Protein AF-A0A928JCD6-F1 (afdb_monomer_lite)

Sequence (352 aa):
MDGPGEWTMLNPQEFEIKQWEAEVLIASFLKLTRSGTITWECLEYSPPMLIETDDLFISHELVAKTEYEGIPYLAEVSDTMDVKTGKGHIDLSVTIGDEPESREEALDRYITFFPEKQTVEFVNLLFLMLEDDITNSPAWSAARYSAQRFSPGVATAPLSTLGRNLFEQRQALAFHQICTDEVVRNSLLEEQASAACGPRPQCCCFSGHRPEKLSATESEVRTWLEEKIENAVRDGFTTFISGMSRGVDLWAGVVVLNLKTEGLPIRLVCASPFPGFESGWAKRWKTMYHDLLATADIVVYISPSYSRSCFQKRNRWMVDRSSRLIAVYNGISGGTRNTIDYARKQGCEVIL

pLDDT: mean 83.73, std 15.58, range [29.94, 98.62]

Secondary structure (DSSP, 8-state):
---PPP-----GGGS---HHHHHHHHHHHHHHHHHTSS--EEEEEEEEEEEESSSEEEEEEEEEEEEETTEEEEEEEEEEEETTT--EEEEEEEEESSPPSSHHHHHTTEEEE-S-HHHHHHHHHHHHHHHHHHHHSHHHHH----TTSS-HHHHTSHHHHHHHHHHHTT-HHHHHHHHH-HHHHHHHHHHHHHHHH--GGGEEEEEE--GGG-SS-HHHHHHHHHHHHHHHHHTT--EEEE---TTHHHHHHHHHHHHHHTT---EEEEEESSTTTTTTS-HHHHHHHHHHHHH-SEEEESSSS--TTHHHHHHHHHHHH-SEEEEE--S-SSHHHHHHHHHHHTT-EEE-

Radius of gyration: 25.87 Å; chains: 1; bounding box: 56×43×76 Å

Structure (mmCIF, N/CA/C/O backbone):
data_AF-A0A928JCD6-F1
#
_entry.id   AF-A0A928JCD6-F1
#
loop_
_atom_site.group_PDB
_atom_site.id
_atom_site.type_symbol
_atom_site.label_atom_id
_atom_site.label_alt_id
_atom_site.label_comp_id
_atom_site.label_asym_id
_atom_site.label_entity_id
_atom_site.label_seq_id
_atom_site.pdbx_PDB_ins_code
_atom_site.Cartn_x
_atom_site.Cartn_y
_atom_site.Cartn_z
_atom_site.occupancy
_atom_site.B_iso_or_equiv
_atom_site.auth_seq_id
_atom_site.auth_comp_id
_atom_site.auth_asym_id
_atom_site.auth_atom_id
_atom_site.pdbx_PDB_model_num
ATOM 1 N N . MET A 1 1 ? 11.679 27.025 47.493 1.00 38.09 1 MET A N 1
ATOM 2 C CA . MET A 1 1 ? 12.405 25.959 46.784 1.00 38.09 1 MET A CA 1
ATOM 3 C C . MET A 1 1 ? 12.164 24.717 47.598 1.00 38.09 1 MET A C 1
ATOM 5 O O . MET A 1 1 ? 12.758 24.626 48.654 1.00 38.09 1 MET A O 1
ATOM 9 N N . ASP A 1 2 ? 11.277 23.849 47.139 1.00 30.56 2 ASP A N 1
ATOM 10 C CA . ASP A 1 2 ? 11.217 22.449 47.554 1.00 30.56 2 ASP A CA 1
ATOM 11 C C . ASP A 1 2 ? 10.904 21.674 46.270 1.00 30.56 2 ASP A C 1
ATOM 13 O O . ASP A 1 2 ? 10.070 22.110 45.474 1.00 30.56 2 ASP A O 1
ATOM 17 N N . GLY A 1 3 ? 11.734 20.672 45.977 1.00 32.03 3 GLY A N 1
ATOM 18 C CA . GLY A 1 3 ? 11.860 20.038 44.662 1.00 32.03 3 GLY A CA 1
ATOM 19 C C . GLY A 1 3 ? 10.672 19.156 44.257 1.00 32.03 3 GLY A C 1
ATOM 20 O O . GLY A 1 3 ? 9.735 18.980 45.035 1.00 32.03 3 GLY A O 1
ATOM 21 N N . PRO A 1 4 ? 10.700 18.590 43.035 1.00 34.66 4 PRO A N 1
ATOM 22 C CA . PRO A 1 4 ? 9.683 17.645 42.588 1.00 34.66 4 PRO A CA 1
ATOM 23 C C . PRO A 1 4 ? 9.751 16.392 43.468 1.00 34.66 4 PRO A C 1
ATOM 25 O O . PRO A 1 4 ? 10.800 15.753 43.557 1.00 34.66 4 PRO A O 1
ATOM 28 N N . GLY A 1 5 ? 8.644 16.088 44.149 1.00 31.34 5 GLY A N 1
ATOM 29 C CA . GLY A 1 5 ? 8.517 14.918 45.012 1.00 31.34 5 GLY A CA 1
ATOM 30 C C . GLY A 1 5 ? 8.797 13.628 44.246 1.00 31.34 5 GLY A C 1
ATOM 31 O O . GLY A 1 5 ? 8.346 13.451 43.115 1.00 31.34 5 GLY A O 1
ATOM 32 N N . GLU A 1 6 ? 9.578 12.747 44.867 1.00 30.56 6 GLU A N 1
ATOM 33 C CA . GLU A 1 6 ? 9.865 11.403 44.377 1.00 30.56 6 GLU A CA 1
ATOM 34 C C . G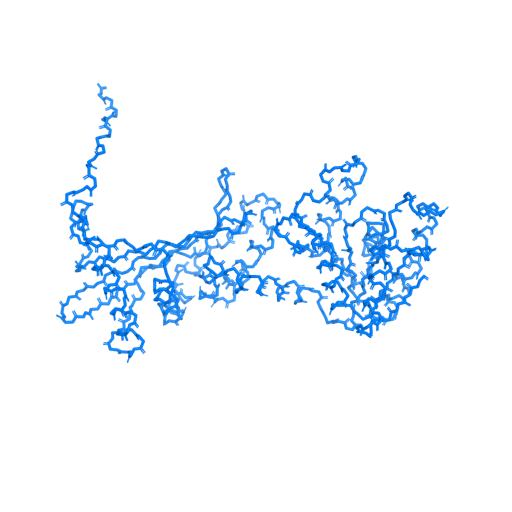LU A 1 6 ? 8.561 10.625 44.152 1.00 30.56 6 GLU A C 1
ATOM 36 O O . GLU A 1 6 ? 7.761 10.431 45.068 1.00 30.56 6 GLU A O 1
ATOM 41 N N . TRP A 1 7 ? 8.360 10.163 42.917 1.00 32.78 7 TRP A N 1
ATOM 42 C CA . TRP A 1 7 ? 7.262 9.284 42.535 1.00 32.78 7 TRP A CA 1
ATOM 43 C C . TRP A 1 7 ? 7.425 7.932 43.228 1.00 32.78 7 TRP A C 1
ATOM 45 O O . TRP A 1 7 ? 8.249 7.108 42.830 1.00 32.78 7 TRP A O 1
ATOM 55 N N . THR A 1 8 ? 6.640 7.692 44.273 1.00 30.34 8 THR A N 1
ATOM 56 C CA . THR A 1 8 ? 6.514 6.359 44.860 1.00 30.34 8 THR A CA 1
ATOM 57 C C . THR A 1 8 ? 5.547 5.564 43.984 1.00 30.34 8 THR A C 1
ATOM 59 O O . THR A 1 8 ? 4.349 5.834 43.967 1.00 30.34 8 THR A O 1
ATOM 62 N N . MET A 1 9 ? 6.071 4.617 43.202 1.00 29.94 9 MET A N 1
ATOM 63 C CA . MET A 1 9 ? 5.262 3.619 42.494 1.00 29.94 9 MET A CA 1
ATOM 64 C C . MET A 1 9 ? 4.531 2.779 43.547 1.00 29.94 9 MET A C 1
ATOM 66 O O . MET A 1 9 ? 5.147 1.933 44.197 1.00 29.94 9 MET A O 1
ATOM 70 N N . LEU A 1 10 ? 3.242 3.048 43.759 1.00 32.19 10 LEU A N 1
ATOM 71 C CA . LEU A 1 10 ? 2.382 2.176 44.554 1.00 32.19 10 LEU A CA 1
ATOM 72 C C . LEU A 1 10 ? 2.291 0.806 43.865 1.00 32.19 10 LEU A C 1
ATOM 74 O O . LEU A 1 10 ? 2.250 0.708 42.638 1.00 32.19 10 LEU A O 1
ATOM 78 N N . ASN A 1 11 ? 2.348 -0.248 44.676 1.00 32.91 11 ASN A N 1
ATOM 79 C CA . ASN A 1 11 ? 2.440 -1.636 44.237 1.00 32.91 11 ASN A CA 1
ATOM 80 C C . ASN A 1 11 ? 1.117 -2.067 43.558 1.00 32.91 11 ASN A C 1
ATOM 82 O O . ASN A 1 11 ? 0.093 -2.058 44.236 1.00 32.91 11 ASN A O 1
ATOM 86 N N . PRO A 1 12 ? 1.104 -2.491 42.277 1.00 40.16 12 PRO A N 1
ATOM 87 C CA . PRO A 1 12 ? -0.120 -2.861 41.541 1.00 40.16 12 PRO A CA 1
ATOM 88 C C . PRO A 1 12 ? -0.905 -4.061 42.103 1.00 40.16 12 PRO A C 1
ATOM 90 O O . PRO A 1 12 ? -1.948 -4.418 41.573 1.00 40.16 12 PRO A O 1
ATOM 93 N N . GLN A 1 13 ? -0.398 -4.722 43.147 1.00 36.00 13 GLN A N 1
ATOM 94 C CA . GLN A 1 13 ? -0.888 -6.020 43.620 1.00 36.00 13 GLN A CA 1
ATOM 95 C C . GLN A 1 13 ? -2.091 -5.967 44.578 1.00 36.00 13 GLN A C 1
ATOM 97 O O . GLN A 1 13 ? -2.604 -7.027 44.928 1.00 36.00 13 GLN A O 1
ATOM 102 N N . GLU A 1 14 ? -2.548 -4.796 45.033 1.00 38.25 14 GLU A N 1
ATOM 103 C CA . GLU A 1 14 ? -3.630 -4.729 46.037 1.00 38.25 14 GLU A CA 1
ATOM 104 C C . GLU A 1 14 ? -5.055 -4.700 45.450 1.00 38.25 14 GLU A C 1
ATOM 106 O O . GLU A 1 14 ? -6.002 -4.939 46.196 1.00 38.25 14 GLU A O 1
ATOM 111 N N . PHE A 1 15 ? -5.223 -4.523 44.131 1.00 45.12 15 PHE A N 1
ATOM 112 C CA . PHE A 1 15 ? -6.542 -4.383 43.483 1.00 45.12 15 PHE A CA 1
ATOM 113 C C . PHE A 1 15 ? -6.632 -5.054 42.096 1.00 45.12 15 PHE A C 1
ATOM 115 O O . PHE A 1 15 ? -7.260 -4.540 41.176 1.00 45.12 15 PHE A O 1
ATOM 122 N N . GLU A 1 16 ? -6.010 -6.223 41.910 1.00 45.75 16 GLU A N 1
ATOM 123 C CA . GLU A 1 16 ? -6.191 -6.995 40.671 1.00 45.75 16 GLU A CA 1
ATOM 124 C C . GLU A 1 16 ? -7.588 -7.638 40.638 1.00 45.75 16 GLU A C 1
ATOM 126 O O . GLU A 1 16 ? -7.826 -8.682 41.256 1.00 45.75 16 GLU A O 1
ATOM 131 N N . ILE A 1 17 ? -8.506 -7.062 39.854 1.00 55.88 17 ILE A N 1
ATOM 132 C CA . ILE A 1 17 ? -9.575 -7.856 39.235 1.00 55.88 17 ILE A CA 1
ATOM 133 C C . ILE A 1 17 ? -8.884 -9.010 38.521 1.00 55.88 17 ILE A C 1
ATOM 135 O O . ILE A 1 17 ? -7.942 -8.813 37.748 1.00 55.88 17 ILE A O 1
ATOM 139 N N . LYS A 1 18 ? -9.296 -10.241 38.822 1.00 64.38 18 LYS A N 1
ATOM 140 C CA . LYS A 1 18 ? -8.599 -11.403 38.275 1.00 64.38 18 LYS A CA 1
ATOM 141 C C . LYS A 1 18 ? -8.801 -11.402 36.764 1.00 64.38 18 LYS A C 1
ATOM 143 O O . LYS A 1 18 ? -9.914 -11.193 36.298 1.00 64.38 18 LYS A O 1
ATOM 148 N N . GLN A 1 19 ? -7.759 -11.714 35.997 1.00 66.31 19 GLN A N 1
ATOM 149 C CA . GLN A 1 19 ? -7.798 -11.719 34.526 1.00 66.31 19 GLN A CA 1
ATOM 150 C C . GLN A 1 19 ? -9.035 -12.440 33.939 1.00 66.31 19 GLN A C 1
ATOM 152 O O . GLN A 1 19 ? -9.635 -11.962 32.981 1.00 66.31 19 GLN A O 1
ATOM 157 N N . TRP A 1 20 ? -9.491 -13.531 34.568 1.00 68.81 20 TRP A N 1
ATOM 158 C CA . TRP A 1 20 ? -10.696 -14.256 34.142 1.00 68.81 20 TRP A CA 1
ATOM 159 C C . TRP A 1 20 ? -12.010 -13.465 34.326 1.00 68.81 20 TRP A C 1
ATOM 161 O O . TRP A 1 20 ? -12.957 -13.678 33.575 1.00 68.81 20 TRP A O 1
ATOM 171 N N . GLU A 1 21 ? -12.103 -12.567 35.312 1.00 71.94 21 GLU A N 1
ATOM 172 C CA . GLU A 1 21 ? -13.276 -11.707 35.544 1.00 71.94 21 GLU A CA 1
ATOM 173 C C . GLU A 1 21 ? -13.385 -10.656 34.438 1.00 71.94 21 GLU A C 1
ATOM 175 O O . GLU A 1 21 ? -14.476 -10.432 33.911 1.00 71.94 21 GLU A O 1
ATOM 180 N N . ALA A 1 22 ? -12.247 -10.095 34.015 1.00 74.38 22 ALA A N 1
ATOM 181 C CA . ALA A 1 22 ? -12.173 -9.241 32.835 1.00 74.38 22 ALA A CA 1
ATOM 182 C C . ALA A 1 22 ? -12.606 -10.020 31.575 1.00 74.38 22 ALA A C 1
ATOM 184 O O . ALA A 1 22 ? -13.523 -9.600 30.873 1.00 74.38 22 ALA A O 1
ATOM 185 N N . GLU A 1 23 ? -12.058 -11.212 31.325 1.00 76.81 23 GLU A N 1
ATOM 186 C CA . GLU A 1 23 ? -12.459 -12.049 30.178 1.00 76.81 23 GLU A CA 1
ATOM 187 C C . GLU A 1 23 ? -13.974 -12.343 30.143 1.00 76.81 23 GLU A C 1
ATOM 189 O O . GLU A 1 23 ? -14.619 -12.263 29.094 1.00 76.81 23 GLU A O 1
ATOM 194 N N . VAL A 1 24 ? -14.585 -12.644 31.293 1.00 83.06 24 VAL A N 1
ATOM 195 C CA . VAL A 1 24 ? -16.036 -12.875 31.382 1.00 83.06 24 VAL A CA 1
ATOM 196 C C . VAL A 1 24 ? -16.825 -11.596 31.105 1.00 83.06 24 VAL A C 1
ATOM 198 O O . VAL A 1 24 ? -17.863 -11.649 30.432 1.00 83.06 24 VAL A O 1
ATOM 201 N N . LEU A 1 25 ? -16.352 -10.451 31.597 1.00 85.62 25 LEU A N 1
ATOM 202 C CA . LEU A 1 25 ? -17.006 -9.166 31.390 1.00 85.62 25 LEU A CA 1
ATOM 203 C C . LEU A 1 25 ? -16.990 -8.760 29.911 1.00 85.62 25 LEU A C 1
ATOM 205 O O . LEU A 1 25 ? -18.049 -8.466 29.353 1.00 85.62 25 LEU A O 1
ATOM 209 N N . ILE A 1 26 ? -15.833 -8.827 29.243 1.00 88.75 26 ILE A N 1
ATOM 210 C CA . ILE A 1 26 ? -15.725 -8.474 27.819 1.00 88.75 26 ILE A CA 1
ATOM 211 C C . ILE A 1 26 ? -16.543 -9.424 26.937 1.00 88.75 26 ILE A C 1
ATOM 213 O O . ILE A 1 26 ? -17.241 -8.976 26.026 1.00 88.75 26 ILE A O 1
ATOM 217 N N . ALA A 1 27 ? -16.555 -10.726 27.248 1.00 88.38 27 ALA A N 1
ATOM 218 C CA . ALA A 1 27 ? -17.403 -11.698 26.560 1.00 88.38 27 ALA A CA 1
ATOM 219 C C . ALA A 1 27 ? -18.898 -11.378 26.726 1.00 88.38 27 ALA A C 1
ATOM 221 O O . ALA A 1 27 ? -19.689 -11.550 25.791 1.00 88.38 27 ALA A O 1
ATOM 222 N N . SER A 1 28 ? -19.287 -10.908 27.914 1.00 90.88 28 SER A N 1
ATOM 223 C CA . SER A 1 28 ? -20.664 -10.527 28.227 1.00 90.88 28 SER A CA 1
ATOM 224 C C . SER A 1 28 ? -21.072 -9.268 27.474 1.00 90.88 28 SER A C 1
ATOM 226 O O . SER A 1 28 ? -22.101 -9.297 26.798 1.00 90.88 28 SER A O 1
ATOM 228 N N . PHE A 1 29 ? -20.250 -8.214 27.490 1.00 93.25 29 PHE A N 1
ATOM 229 C CA . PHE A 1 29 ? -20.499 -7.018 26.685 1.00 93.25 29 PHE A CA 1
ATOM 230 C C . PHE A 1 29 ? -20.583 -7.350 25.203 1.00 93.25 29 PHE A C 1
ATOM 232 O O . PHE A 1 29 ? -21.563 -6.995 24.557 1.00 93.25 29 PHE A O 1
ATOM 239 N N . LEU A 1 30 ? -19.635 -8.123 24.672 1.00 92.88 30 LEU A N 1
ATOM 240 C CA . LEU A 1 30 ? -19.666 -8.560 23.281 1.00 92.88 30 LEU A CA 1
ATOM 241 C C . LEU A 1 30 ? -20.988 -9.251 22.927 1.00 92.88 30 LEU A C 1
ATOM 243 O O . LEU A 1 30 ? -21.599 -8.945 21.904 1.00 92.88 30 LEU A O 1
ATOM 247 N N . LYS A 1 31 ? -21.459 -10.172 23.773 1.00 94.12 31 LYS A N 1
ATOM 248 C CA . LYS A 1 31 ? -22.725 -10.884 23.561 1.00 94.12 31 LYS A CA 1
ATOM 249 C C . LYS A 1 31 ? -23.934 -9.948 23.644 1.00 94.12 31 LYS A C 1
ATOM 251 O O . LYS A 1 31 ? -24.805 -10.015 22.774 1.00 94.12 31 LYS A O 1
ATOM 256 N N . LEU A 1 32 ? -24.001 -9.110 24.676 1.00 94.31 32 LEU A N 1
ATOM 257 C CA . LEU A 1 32 ? -25.119 -8.197 24.912 1.00 94.31 32 LEU A CA 1
ATOM 258 C C . LEU A 1 32 ? -25.224 -7.167 23.784 1.00 94.31 32 LEU A C 1
ATOM 260 O O . LEU A 1 32 ? -26.300 -7.029 23.201 1.00 94.31 32 LEU A O 1
ATOM 264 N N . THR A 1 33 ? -24.104 -6.555 23.398 1.00 94.62 33 THR A N 1
ATOM 265 C CA . THR A 1 33 ? -24.016 -5.610 22.280 1.00 94.62 33 THR A CA 1
ATOM 266 C C . THR A 1 33 ? -24.418 -6.278 20.964 1.00 94.62 33 THR A C 1
ATOM 268 O O . THR A 1 33 ? -25.279 -5.766 20.257 1.00 94.62 33 THR A O 1
ATOM 271 N N . ARG A 1 34 ? -23.902 -7.482 20.656 1.00 93.44 34 ARG A N 1
ATOM 272 C CA . ARG A 1 34 ? -24.288 -8.226 19.433 1.00 93.44 34 ARG A CA 1
ATOM 273 C C . ARG A 1 34 ? -25.776 -8.541 19.364 1.00 93.44 34 ARG A C 1
ATOM 275 O O . ARG A 1 34 ? -26.341 -8.588 18.277 1.00 93.44 34 ARG A O 1
ATOM 282 N N . SER A 1 35 ? -26.394 -8.816 20.509 1.00 94.12 35 SER A N 1
ATOM 283 C CA . SER A 1 35 ? -27.827 -9.104 20.578 1.00 94.12 35 SER A CA 1
ATOM 284 C C . SER A 1 35 ? -28.712 -7.856 20.513 1.00 94.12 35 SER A C 1
ATOM 286 O O . SER A 1 35 ? -29.925 -8.001 20.394 1.00 94.12 35 SER A O 1
ATOM 288 N N . GLY A 1 36 ? -28.132 -6.653 20.618 1.00 91.19 36 GLY A N 1
ATOM 289 C CA . GLY A 1 36 ? -28.875 -5.399 20.756 1.00 91.19 36 GLY A CA 1
ATOM 290 C C . GLY A 1 36 ? -29.539 -5.222 22.125 1.00 91.19 36 GLY A C 1
ATOM 291 O O . GLY A 1 36 ? -30.405 -4.367 22.269 1.00 91.19 36 GLY A O 1
ATOM 292 N N . THR A 1 37 ? -29.165 -6.032 23.125 1.00 93.50 37 THR A N 1
ATOM 293 C CA . THR A 1 37 ? -29.685 -5.901 24.500 1.00 93.50 37 THR A CA 1
ATOM 294 C C . THR A 1 37 ? -29.174 -4.623 25.162 1.00 93.50 37 THR A C 1
ATOM 296 O O . THR A 1 37 ? -29.892 -4.012 25.947 1.00 93.50 37 THR A O 1
ATOM 299 N N . ILE A 1 38 ? -27.944 -4.223 24.831 1.00 92.69 38 ILE A N 1
ATOM 300 C CA . ILE A 1 38 ? -27.360 -2.941 25.224 1.00 92.69 38 ILE A CA 1
ATOM 301 C C . ILE A 1 38 ? -26.976 -2.158 23.974 1.00 92.69 38 ILE A C 1
ATOM 303 O O . ILE A 1 38 ? -26.571 -2.742 22.964 1.00 92.69 38 ILE A O 1
ATOM 307 N N . THR A 1 39 ? -27.097 -0.840 24.058 1.00 91.69 39 THR A N 1
ATOM 308 C CA . THR A 1 39 ? -26.694 0.105 23.016 1.00 91.69 39 THR A CA 1
ATOM 309 C C . THR A 1 39 ? -25.672 1.061 23.589 1.00 91.69 39 THR A C 1
ATOM 311 O O . THR A 1 39 ? -25.814 1.504 24.726 1.00 91.69 39 THR A O 1
ATOM 314 N N . TRP A 1 40 ? -24.681 1.404 22.781 1.00 95.19 40 TRP A N 1
ATOM 315 C CA . TRP A 1 40 ? -23.633 2.331 23.170 1.00 95.19 40 TRP A CA 1
ATOM 316 C C . TRP A 1 40 ? -23.930 3.718 22.612 1.00 95.19 40 TRP A C 1
ATOM 318 O O . TRP A 1 40 ? -24.514 3.838 21.537 1.00 95.19 40 TRP A O 1
ATOM 328 N N . GLU A 1 41 ? -23.521 4.746 23.343 1.00 93.62 41 GLU A N 1
ATOM 329 C CA . GLU A 1 41 ? -23.546 6.145 22.918 1.00 93.62 41 GLU A CA 1
ATOM 330 C C . GLU A 1 41 ? -22.105 6.656 22.863 1.00 93.62 41 GLU A C 1
ATOM 332 O O . GLU A 1 41 ? -21.351 6.482 23.824 1.00 93.62 41 GLU A O 1
ATOM 337 N N . CYS A 1 42 ? -21.720 7.287 21.753 1.00 92.94 42 CYS A N 1
ATOM 338 C CA . CYS A 1 42 ? -20.426 7.952 21.628 1.00 92.94 42 CYS A CA 1
ATOM 339 C C . CYS A 1 42 ? -20.427 9.234 22.473 1.00 92.94 42 CYS A C 1
ATOM 341 O O . CYS A 1 42 ? -21.175 10.165 22.180 1.00 92.94 42 CYS A O 1
ATOM 343 N N . LEU A 1 43 ? -19.577 9.295 23.497 1.00 89.12 43 LEU A N 1
ATOM 344 C CA . LEU A 1 43 ? -19.395 10.490 24.323 1.00 89.12 43 LEU A CA 1
ATOM 345 C C . LEU A 1 43 ? -18.323 11.408 23.754 1.00 89.12 43 LEU A C 1
ATOM 347 O O . LEU A 1 43 ? -18.550 12.603 23.568 1.00 89.12 43 LEU A O 1
ATOM 351 N N . GLU A 1 44 ? -17.161 10.833 23.468 1.00 86.69 44 GLU A N 1
ATOM 352 C CA . GLU A 1 44 ? -16.007 11.556 22.963 1.00 86.69 44 GLU A CA 1
ATOM 353 C C . GLU A 1 44 ? -15.308 10.728 21.893 1.00 86.69 44 GLU A C 1
ATOM 355 O O . GLU A 1 44 ? -15.251 9.500 21.952 1.00 86.69 44 GLU A O 1
ATOM 360 N N . TYR A 1 45 ? -14.785 11.424 20.891 1.00 85.69 45 TYR A N 1
ATOM 361 C CA . TYR A 1 45 ? -13.954 10.818 19.873 1.00 85.69 45 TYR A CA 1
ATOM 362 C C . TYR A 1 45 ? -12.771 11.726 19.566 1.00 85.69 45 TYR A C 1
ATOM 364 O O . TYR A 1 45 ? -12.952 12.837 19.057 1.00 85.69 45 TYR A O 1
ATOM 372 N N . SER A 1 46 ? -11.568 11.224 19.833 1.00 84.69 46 SER A N 1
ATOM 373 C CA . SER A 1 46 ? -10.315 11.829 19.398 1.00 84.69 46 SER A CA 1
ATOM 374 C C . SER A 1 46 ? -9.978 11.273 18.017 1.00 84.69 46 SER A C 1
ATOM 376 O O . SER A 1 46 ? -9.603 10.107 17.894 1.00 84.69 46 SER A O 1
ATOM 378 N N . PRO A 1 47 ? -10.113 12.071 16.951 1.00 73.81 47 PRO A N 1
ATOM 379 C CA . PRO A 1 47 ? -9.965 11.597 15.586 1.00 73.81 47 PRO A CA 1
ATOM 380 C C . PRO A 1 47 ? -8.542 11.153 15.241 1.00 73.81 47 PRO A C 1
ATOM 382 O O . PRO A 1 47 ? -7.591 11.591 15.884 1.00 73.81 47 PRO A O 1
ATOM 385 N N . PRO A 1 48 ? -8.389 10.351 14.170 1.00 72.38 48 PRO A N 1
ATOM 386 C CA . PRO A 1 48 ? -7.113 9.986 13.574 1.00 72.38 48 PRO A CA 1
ATOM 387 C C . PRO A 1 48 ? -6.070 11.102 13.545 1.00 72.38 48 PRO A C 1
ATOM 389 O O . PRO A 1 48 ? -6.152 12.034 12.738 1.00 72.38 48 PRO A O 1
ATOM 392 N N . MET A 1 49 ? -5.033 10.968 14.366 1.00 73.44 49 MET A N 1
ATOM 393 C CA . MET A 1 49 ? -3.883 11.862 14.373 1.00 73.44 49 MET A CA 1
ATOM 394 C C . MET A 1 49 ? -2.611 11.114 14.002 1.00 73.44 49 MET A C 1
ATOM 396 O O . MET A 1 49 ? -2.353 10.004 14.460 1.00 73.44 49 MET A O 1
ATOM 400 N N . LEU A 1 50 ? -1.789 11.762 13.179 1.00 73.81 50 LEU A N 1
ATOM 401 C CA . LEU A 1 50 ? -0.408 11.359 12.960 1.00 73.81 50 LEU A CA 1
ATOM 402 C C . LEU A 1 50 ? 0.470 12.140 13.949 1.00 73.81 50 LEU A C 1
ATOM 404 O O . LEU A 1 50 ? 0.393 13.367 14.021 1.00 73.81 50 LEU A O 1
ATOM 408 N N . ILE A 1 51 ? 1.276 11.430 14.727 1.00 74.12 51 ILE A N 1
ATOM 409 C CA . ILE A 1 51 ? 2.108 11.970 15.801 1.00 74.12 51 ILE A CA 1
ATOM 410 C C . ILE A 1 51 ? 3.569 11.703 15.425 1.00 74.12 51 ILE A C 1
ATOM 412 O O . ILE A 1 51 ? 3.989 10.550 15.346 1.00 74.12 51 ILE A O 1
ATOM 416 N N . GLU A 1 52 ? 4.328 12.770 15.158 1.00 69.50 52 GLU A N 1
ATOM 417 C CA . GLU A 1 52 ? 5.766 12.714 14.852 1.00 69.50 52 GLU A CA 1
ATOM 418 C C . GLU A 1 52 ? 6.555 13.146 16.100 1.00 69.50 52 GLU A C 1
ATOM 420 O O . GLU A 1 52 ? 6.589 14.327 16.449 1.00 69.50 52 GLU A O 1
ATOM 425 N N . THR A 1 53 ? 7.146 12.170 16.792 1.00 71.44 53 THR A N 1
ATOM 426 C CA . THR A 1 53 ? 8.159 12.356 17.845 1.00 71.44 53 THR A CA 1
ATOM 427 C C . THR A 1 53 ? 9.499 11.785 17.344 1.00 71.44 53 THR A C 1
ATOM 429 O O . THR A 1 53 ? 9.828 11.966 16.172 1.00 71.44 53 THR A O 1
ATOM 432 N N . ASP A 1 54 ? 10.281 11.083 18.176 1.00 68.38 54 ASP A N 1
ATOM 433 C CA . ASP A 1 54 ? 11.394 10.240 17.694 1.00 68.38 54 ASP A CA 1
ATOM 434 C C . ASP A 1 54 ? 10.875 9.077 16.813 1.00 68.38 54 ASP A C 1
ATOM 436 O O . ASP A 1 54 ? 11.534 8.613 15.869 1.00 68.38 54 ASP A O 1
ATOM 440 N N . ASP A 1 55 ? 9.638 8.658 17.078 1.00 68.12 55 ASP A N 1
ATOM 441 C CA . ASP A 1 55 ? 8.891 7.671 16.313 1.00 68.12 55 ASP A CA 1
ATOM 442 C C . ASP A 1 55 ? 7.646 8.273 15.664 1.00 68.12 55 ASP A C 1
ATOM 444 O O . ASP A 1 55 ? 7.281 9.426 15.893 1.00 68.12 55 ASP A O 1
ATOM 448 N N . LEU A 1 56 ? 7.039 7.504 14.762 1.00 73.94 56 LEU A N 1
ATOM 449 C CA . LEU A 1 56 ? 5.905 7.957 13.973 1.00 73.94 56 LEU A CA 1
ATOM 450 C C . LEU A 1 56 ? 4.708 7.061 14.246 1.00 73.94 56 LEU A C 1
ATOM 452 O O . LEU A 1 56 ? 4.725 5.893 13.857 1.00 73.94 56 LEU A O 1
ATOM 456 N N . PHE A 1 57 ? 3.669 7.630 14.850 1.00 77.81 57 PHE A N 1
ATOM 457 C CA . PHE A 1 57 ? 2.473 6.892 15.239 1.00 77.81 57 PHE A CA 1
ATOM 458 C C . PHE A 1 57 ? 1.220 7.457 14.590 1.00 77.81 57 PHE A C 1
ATOM 460 O O . PHE A 1 57 ? 1.087 8.664 14.409 1.00 77.81 57 PHE A O 1
ATOM 467 N N . ILE A 1 58 ? 0.286 6.573 14.279 1.00 78.06 58 ILE A N 1
ATOM 468 C CA . ILE A 1 58 ? -1.112 6.900 14.048 1.00 78.06 58 ILE A CA 1
ATOM 469 C C . ILE A 1 58 ? -1.865 6.567 15.336 1.00 78.06 58 ILE A C 1
ATOM 471 O O . ILE A 1 58 ? -1.661 5.480 15.866 1.00 78.06 58 ILE A O 1
ATOM 475 N N . SER A 1 59 ? -2.691 7.481 15.841 1.00 82.19 59 SER A N 1
ATOM 476 C CA . SER A 1 59 ? -3.505 7.255 17.039 1.00 82.19 59 SER A CA 1
ATOM 477 C C . SER A 1 59 ? -4.926 7.792 16.879 1.00 82.19 59 SER A C 1
ATOM 479 O O . SER A 1 59 ? -5.124 8.789 16.179 1.00 82.19 59 SER A O 1
ATOM 481 N N . HIS A 1 60 ? -5.897 7.136 17.510 1.00 85.25 60 HIS A N 1
ATOM 482 C CA . HIS A 1 60 ? -7.228 7.689 17.757 1.00 85.25 60 HIS A CA 1
ATOM 483 C C . HIS A 1 60 ? -7.810 7.134 19.061 1.00 85.25 60 HIS A C 1
ATOM 485 O O . HIS A 1 60 ? -7.349 6.106 19.559 1.00 85.25 60 HIS A O 1
ATOM 491 N N . GLU A 1 61 ? -8.811 7.815 19.610 1.00 90.06 61 GLU A N 1
ATOM 492 C CA . GLU A 1 61 ? -9.453 7.397 20.858 1.00 90.06 61 GLU A CA 1
ATOM 493 C C . GLU A 1 61 ? -10.971 7.508 20.743 1.00 90.06 61 GLU A C 1
ATOM 495 O O . GLU A 1 61 ? -11.493 8.409 20.083 1.00 90.06 61 GLU A O 1
ATOM 500 N N . LEU A 1 62 ? -11.679 6.587 21.387 1.00 92.06 62 LEU A N 1
ATOM 501 C CA . LEU A 1 62 ? -13.134 6.550 21.463 1.00 92.06 62 LEU A CA 1
ATOM 502 C C . LEU A 1 62 ? -13.543 6.357 22.918 1.00 92.06 62 LEU A C 1
ATOM 504 O O . LEU A 1 62 ? -13.112 5.405 23.557 1.00 92.06 62 LEU A O 1
ATOM 508 N N . VAL A 1 63 ? -14.440 7.209 23.398 1.00 92.31 63 VAL A N 1
ATOM 509 C CA . VAL A 1 63 ? -15.115 7.039 24.680 1.00 92.31 63 VAL A CA 1
ATOM 510 C C . VAL A 1 63 ? -16.590 6.795 24.408 1.00 92.31 63 VAL A C 1
ATOM 512 O O . VAL A 1 63 ? -17.283 7.637 23.829 1.00 92.31 63 VAL A O 1
ATOM 515 N N . ALA A 1 64 ? -17.080 5.633 24.819 1.00 94.12 64 ALA A N 1
ATOM 516 C CA . ALA A 1 64 ? -18.466 5.230 24.655 1.00 94.12 64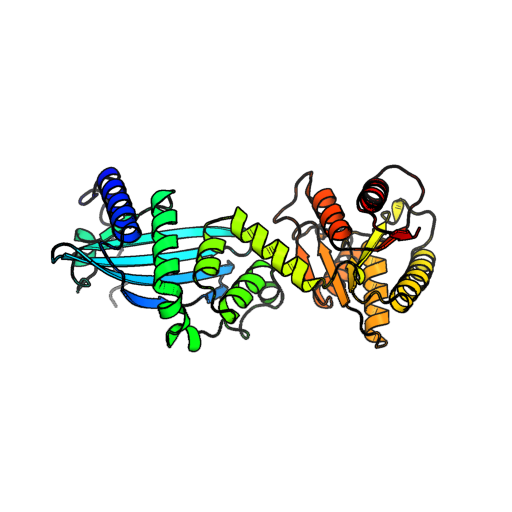 ALA A CA 1
ATOM 517 C C . ALA A 1 64 ? -19.077 4.872 26.006 1.00 94.12 64 ALA A C 1
ATOM 519 O O . ALA A 1 64 ? -18.412 4.286 26.852 1.00 94.12 64 ALA A O 1
ATOM 520 N N . LYS A 1 65 ? -20.359 5.169 26.208 1.00 94.31 65 LYS A N 1
ATOM 521 C CA . LYS A 1 65 ? -21.085 4.745 27.412 1.00 94.31 65 LYS A CA 1
ATOM 522 C C . LYS A 1 65 ? -22.240 3.815 27.084 1.00 94.31 65 LYS A C 1
ATOM 524 O O . LYS A 1 65 ? -22.823 3.889 26.003 1.00 94.31 65 LYS A O 1
ATOM 529 N N . THR A 1 66 ? -22.607 2.990 28.050 1.00 94.38 66 THR A N 1
ATOM 530 C CA . THR A 1 66 ? -23.850 2.216 28.067 1.00 94.38 66 THR A CA 1
ATOM 531 C C . THR A 1 66 ? -24.388 2.155 29.494 1.00 94.38 66 THR A C 1
ATOM 533 O O . THR A 1 66 ? -23.676 2.449 30.449 1.00 94.38 66 THR A O 1
ATOM 536 N N . GLU A 1 67 ? -25.633 1.724 29.657 1.00 91.69 67 GLU A N 1
ATOM 537 C CA . GLU A 1 67 ? -26.192 1.336 30.951 1.00 91.69 67 GLU A CA 1
ATOM 538 C C . GLU A 1 67 ? -26.700 -0.108 30.861 1.00 91.69 67 GLU A C 1
ATOM 540 O O . GLU A 1 67 ? -27.306 -0.496 29.859 1.00 91.69 67 GLU A O 1
ATOM 545 N N . TYR A 1 68 ? -26.439 -0.922 31.883 1.00 88.69 68 TYR A N 1
ATOM 546 C CA . TYR A 1 68 ? -26.986 -2.274 31.992 1.00 88.69 68 TYR A CA 1
ATOM 547 C C . TYR A 1 68 ? -27.444 -2.534 33.427 1.00 88.69 68 TYR A C 1
ATOM 549 O O . TYR A 1 68 ? -26.691 -2.322 34.371 1.00 88.69 68 TYR A O 1
ATOM 557 N N . GLU A 1 69 ? -28.701 -2.954 33.589 1.00 88.56 69 GLU A N 1
ATOM 558 C CA . GLU A 1 69 ? -29.344 -3.167 34.898 1.00 88.56 69 GLU A CA 1
ATOM 559 C C . GLU A 1 69 ? -29.228 -1.968 35.867 1.00 88.56 69 GLU A C 1
ATOM 561 O O . GLU A 1 69 ? -29.123 -2.138 37.079 1.00 88.56 69 GLU A O 1
ATOM 566 N N . GLY A 1 70 ? -29.279 -0.739 35.335 1.00 85.75 70 GLY A N 1
ATOM 567 C CA . GLY A 1 70 ? -29.175 0.496 36.122 1.00 85.75 70 GLY A CA 1
ATOM 568 C C . GLY A 1 70 ? -27.747 0.873 36.526 1.00 85.75 70 GLY A C 1
ATOM 569 O O . GLY A 1 70 ? -27.567 1.790 37.324 1.00 85.75 70 GLY A O 1
ATOM 570 N N . ILE A 1 71 ? -26.740 0.166 36.006 1.00 85.62 71 ILE A N 1
ATOM 571 C CA . ILE A 1 71 ? -25.324 0.452 36.237 1.00 85.62 71 ILE A CA 1
ATOM 572 C C . ILE A 1 71 ? -24.753 1.090 34.962 1.00 85.62 71 ILE A C 1
ATOM 574 O O . ILE A 1 71 ? -24.800 0.451 33.903 1.00 85.62 71 ILE A O 1
ATOM 578 N N . PRO A 1 72 ? -24.228 2.328 35.029 1.00 89.06 72 PRO A N 1
ATOM 579 C CA . PRO A 1 72 ? -23.524 2.923 33.903 1.00 89.06 72 PRO A CA 1
ATOM 580 C C . PRO A 1 72 ? -22.177 2.233 33.675 1.00 89.06 72 PRO A C 1
ATOM 582 O O . PRO A 1 72 ? -21.545 1.748 34.610 1.00 89.06 72 PRO A O 1
ATOM 585 N N . TYR A 1 73 ? -21.729 2.197 32.428 1.00 90.19 73 TYR A N 1
ATOM 586 C CA . TYR A 1 73 ? -20.409 1.718 32.039 1.00 90.19 73 TYR A CA 1
ATOM 587 C C . TYR A 1 73 ? -19.816 2.664 31.009 1.00 90.19 73 TYR A C 1
ATOM 589 O O . TYR A 1 73 ? -20.489 3.025 30.042 1.00 90.19 73 TYR A O 1
ATOM 597 N N . LEU A 1 74 ? -18.549 3.010 31.197 1.00 91.06 74 LEU A N 1
ATOM 598 C CA . LEU A 1 74 ? -17.749 3.772 30.250 1.00 91.06 74 LEU A CA 1
ATOM 599 C C . LEU A 1 74 ? -16.726 2.833 29.621 1.00 91.06 74 LEU A C 1
ATOM 601 O O . LEU A 1 74 ? -16.034 2.140 30.352 1.00 91.06 74 LEU A O 1
ATOM 605 N N . ALA A 1 75 ? -16.631 2.798 28.300 1.00 91.62 75 ALA A N 1
ATOM 606 C CA . ALA A 1 75 ? -15.581 2.113 27.565 1.00 91.62 75 ALA A CA 1
ATOM 607 C C . ALA A 1 75 ? -14.681 3.159 26.907 1.00 91.62 75 ALA A C 1
ATOM 609 O O . ALA A 1 75 ? -15.158 3.943 26.085 1.00 91.62 75 ALA A O 1
ATOM 610 N N . GLU A 1 76 ? -13.397 3.153 27.244 1.00 91.94 76 GLU A N 1
ATOM 611 C CA . GLU A 1 76 ? -12.385 3.991 26.604 1.00 91.94 76 GLU A CA 1
ATOM 612 C C . GLU A 1 76 ? -11.492 3.093 25.750 1.00 91.94 76 GLU A C 1
ATOM 614 O O . GLU A 1 76 ? -10.936 2.099 26.217 1.00 91.94 76 GLU A O 1
ATOM 619 N N . VAL A 1 77 ? -11.382 3.427 24.473 1.00 91.38 77 VAL A N 1
ATOM 620 C CA . VAL A 1 77 ? -10.546 2.730 23.503 1.00 91.38 77 VAL A CA 1
ATOM 621 C C . VAL A 1 77 ? -9.462 3.688 23.049 1.00 91.38 77 VAL A C 1
ATOM 623 O O . VAL A 1 77 ? -9.771 4.795 22.613 1.00 91.38 77 VAL A O 1
ATOM 626 N N . SER A 1 78 ? -8.211 3.244 23.087 1.00 88.94 78 SER A N 1
ATOM 627 C CA . SER A 1 78 ? -7.076 3.938 22.485 1.00 88.94 78 SER A CA 1
ATOM 628 C C . SER A 1 78 ? -6.375 2.994 21.517 1.00 88.94 78 SER A C 1
ATOM 630 O O . SER A 1 78 ? -5.848 1.955 21.921 1.00 88.94 78 SER A O 1
ATOM 632 N N . ASP A 1 79 ? -6.358 3.344 20.231 1.00 87.19 79 ASP A N 1
ATOM 633 C CA . ASP A 1 79 ? -5.583 2.604 19.237 1.00 87.19 79 ASP A CA 1
ATOM 634 C C . ASP A 1 79 ? -4.354 3.402 18.848 1.00 87.19 79 ASP A C 1
ATOM 636 O O . ASP A 1 79 ? -4.437 4.578 18.503 1.00 87.19 79 ASP A O 1
ATOM 640 N N . THR A 1 80 ? -3.207 2.733 18.821 1.00 84.50 80 THR A N 1
ATOM 641 C CA . THR A 1 80 ? -1.954 3.300 18.328 1.00 84.50 80 THR A CA 1
ATOM 642 C C . THR A 1 80 ? -1.320 2.369 17.308 1.00 84.50 80 THR A C 1
ATOM 644 O O . THR A 1 80 ? -1.386 1.151 17.431 1.00 84.50 80 THR A O 1
ATOM 647 N N . MET A 1 81 ? -0.678 2.922 16.283 1.00 84.56 81 MET A N 1
ATOM 648 C CA . MET A 1 81 ? 0.074 2.154 15.295 1.00 84.56 81 MET A CA 1
ATOM 649 C C . MET A 1 81 ? 1.355 2.872 14.909 1.00 84.56 81 MET A C 1
ATOM 651 O O . MET A 1 81 ? 1.325 3.985 14.394 1.00 84.56 81 MET A O 1
ATOM 655 N N . ASP A 1 82 ? 2.485 2.194 15.070 1.00 81.56 82 ASP A N 1
ATOM 656 C CA . ASP A 1 82 ? 3.757 2.634 14.511 1.00 81.56 82 ASP A CA 1
ATOM 657 C C . ASP A 1 82 ? 3.700 2.536 12.980 1.00 81.56 82 ASP A C 1
ATOM 659 O O . ASP A 1 82 ? 3.505 1.466 12.403 1.00 81.56 82 ASP A O 1
ATOM 663 N N . VAL A 1 83 ? 3.887 3.662 12.301 1.00 76.44 83 VAL A N 1
ATOM 664 C CA . VAL A 1 83 ? 3.808 3.768 10.840 1.00 76.44 83 VAL A CA 1
ATOM 665 C C . VAL A 1 83 ? 5.003 3.119 10.142 1.00 76.44 83 VAL A C 1
ATOM 667 O O . VAL A 1 83 ? 4.874 2.647 9.011 1.00 76.44 83 VAL A O 1
ATOM 670 N N . LYS A 1 84 ? 6.175 3.092 10.784 1.00 72.50 84 LYS A N 1
ATOM 671 C CA . LYS A 1 84 ? 7.397 2.498 10.225 1.00 72.50 84 LYS A CA 1
ATOM 672 C C . LYS A 1 84 ? 7.319 0.976 10.281 1.00 72.50 84 LYS A C 1
ATOM 674 O O . LYS A 1 84 ? 7.661 0.308 9.305 1.00 72.50 84 LYS A O 1
ATOM 679 N N . THR A 1 85 ? 6.906 0.426 11.424 1.00 75.19 85 THR A N 1
ATOM 680 C CA . THR A 1 85 ? 6.863 -1.030 11.636 1.00 75.19 85 THR A CA 1
ATOM 681 C C . THR A 1 85 ? 5.519 -1.644 11.268 1.00 75.19 85 THR A C 1
ATOM 683 O O . THR A 1 85 ? 5.452 -2.840 10.983 1.00 75.19 85 THR A O 1
ATOM 686 N N . GLY A 1 86 ? 4.454 -0.844 11.262 1.00 72.50 86 GLY A N 1
ATOM 687 C CA . GLY A 1 86 ? 3.092 -1.323 11.118 1.00 72.50 86 GLY A CA 1
ATOM 688 C C . GLY A 1 86 ? 2.634 -2.161 12.315 1.00 72.50 86 GLY A C 1
ATOM 689 O O . GLY A 1 86 ? 1.769 -3.017 12.155 1.00 72.50 86 GLY A O 1
ATOM 690 N N . LYS A 1 87 ? 3.243 -2.021 13.491 1.00 77.75 87 LYS A N 1
ATOM 691 C CA . LYS A 1 87 ? 2.740 -2.679 14.698 1.00 77.75 87 LYS A CA 1
ATOM 692 C C . LYS A 1 87 ? 1.724 -1.765 15.351 1.00 77.75 87 LYS A C 1
ATOM 694 O O . LYS A 1 87 ? 2.057 -0.616 15.636 1.00 77.75 87 LYS A O 1
ATOM 699 N N . GLY A 1 88 ? 0.516 -2.271 15.557 1.00 79.31 88 GLY A N 1
ATOM 700 C CA . GLY A 1 88 ? -0.489 -1.567 16.331 1.00 79.31 88 GLY A CA 1
ATOM 701 C C . GLY A 1 88 ? -0.755 -2.207 17.680 1.00 79.31 88 GLY A C 1
ATOM 702 O O . GLY A 1 88 ? -0.425 -3.371 17.922 1.00 79.31 88 GLY A O 1
ATOM 703 N N . HIS A 1 89 ? -1.310 -1.389 18.556 1.00 81.88 89 HIS A N 1
ATOM 704 C CA . HIS A 1 89 ? -1.652 -1.683 19.929 1.00 81.88 89 HIS A CA 1
ATOM 705 C C . HIS A 1 89 ? -3.028 -1.086 20.206 1.00 81.88 89 HIS A C 1
ATOM 707 O O . HIS A 1 89 ? -3.283 0.058 19.836 1.00 81.88 89 HIS A O 1
ATOM 713 N N . ILE A 1 90 ? -3.880 -1.879 20.848 1.00 84.31 90 ILE A N 1
ATOM 714 C CA . ILE A 1 90 ? -5.177 -1.449 21.368 1.00 84.31 90 ILE A CA 1
ATOM 715 C C . ILE A 1 90 ? -5.063 -1.472 22.876 1.00 84.31 90 ILE A C 1
ATOM 717 O O . ILE A 1 90 ? -4.612 -2.482 23.429 1.00 84.31 90 ILE A O 1
ATOM 721 N N . ASP A 1 91 ? -5.515 -0.404 23.504 1.00 84.56 91 ASP A N 1
ATOM 722 C CA . ASP A 1 91 ? -5.880 -0.394 24.907 1.00 84.56 91 ASP A CA 1
ATOM 723 C C . ASP A 1 91 ? -7.397 -0.214 24.997 1.00 84.56 91 ASP A C 1
ATOM 725 O O . ASP A 1 91 ? -7.955 0.700 24.389 1.00 84.56 91 ASP A O 1
ATOM 729 N N . LEU A 1 92 ? -8.067 -1.131 25.690 1.00 87.56 92 LEU A N 1
ATOM 730 C CA . LEU A 1 92 ? -9.468 -0.975 26.057 1.00 87.56 92 LEU A CA 1
ATOM 731 C C . LEU A 1 92 ? -9.518 -0.934 27.569 1.00 87.56 92 LEU A C 1
ATOM 733 O O . LEU A 1 92 ? -9.013 -1.837 28.233 1.00 87.56 92 LEU A O 1
ATOM 737 N N . SER A 1 93 ? -10.241 0.031 28.101 1.00 86.88 93 SER A N 1
ATOM 738 C CA . SER A 1 93 ? -10.620 0.038 29.497 1.00 86.88 93 SER A CA 1
ATOM 739 C C . SER A 1 93 ? -12.116 0.202 29.668 1.00 86.88 93 SER A C 1
ATOM 741 O O . SER A 1 93 ? -12.804 0.781 28.826 1.00 86.88 93 SER A O 1
ATOM 743 N N . VAL A 1 94 ? -12.634 -0.359 30.758 1.00 86.44 94 VAL A N 1
ATOM 744 C CA . VAL A 1 94 ? -14.021 -0.168 31.162 1.00 86.44 94 VAL A CA 1
ATOM 745 C C . VAL A 1 94 ? -14.074 0.350 32.587 1.00 86.44 94 VAL A C 1
ATOM 747 O O . VAL A 1 94 ? -13.553 -0.295 33.496 1.00 86.44 94 VAL A O 1
ATOM 750 N N . THR A 1 95 ? -14.759 1.472 32.776 1.00 84.44 95 THR A N 1
ATOM 751 C CA . THR A 1 95 ? -15.075 2.037 34.088 1.00 84.44 95 THR A CA 1
ATOM 752 C C . THR A 1 95 ? -16.506 1.678 34.477 1.00 84.44 95 THR A C 1
ATOM 754 O O . THR A 1 95 ? -17.435 1.853 33.685 1.00 84.44 95 THR A O 1
ATOM 757 N N . ILE A 1 96 ? -16.696 1.163 35.695 1.00 81.88 96 ILE A N 1
ATOM 758 C CA . ILE A 1 96 ? -18.019 0.801 36.227 1.00 81.88 96 ILE A CA 1
ATOM 759 C C . ILE A 1 96 ? -18.633 1.975 36.999 1.00 81.88 96 ILE A C 1
ATOM 761 O O . ILE A 1 96 ? -18.201 2.316 38.100 1.00 81.88 96 ILE A O 1
ATOM 765 N N . GLY A 1 97 ? -19.727 2.512 36.474 1.00 75.06 97 GLY A N 1
ATOM 766 C CA . GLY A 1 97 ? -20.536 3.602 37.006 1.00 75.06 97 GLY A CA 1
ATOM 767 C C . GLY A 1 97 ? -20.172 4.973 36.426 1.00 75.06 97 GLY A C 1
ATOM 768 O O . GLY A 1 97 ? -19.692 5.043 35.299 1.00 75.06 97 GLY A O 1
ATOM 769 N N . ASP A 1 98 ? -20.470 6.052 37.155 1.00 69.06 98 ASP A N 1
ATOM 770 C CA . ASP A 1 98 ? -20.206 7.420 36.683 1.00 69.06 98 ASP A CA 1
ATOM 771 C C . ASP A 1 98 ? -18.705 7.708 36.512 1.00 69.06 98 ASP A C 1
ATOM 773 O O . ASP A 1 98 ? -17.859 7.030 37.103 1.00 69.06 98 ASP A O 1
ATOM 777 N N . GLU A 1 99 ? -18.394 8.729 35.705 1.00 64.44 99 GLU A N 1
ATOM 778 C CA . GLU A 1 99 ? -17.026 9.199 35.484 1.00 64.44 99 GLU A CA 1
ATOM 779 C C . GLU A 1 99 ? -16.379 9.580 36.832 1.00 64.44 99 GLU A C 1
ATOM 781 O O . GLU A 1 99 ? -16.963 10.364 37.588 1.00 64.44 99 GLU A O 1
ATOM 786 N N . PRO A 1 100 ? -15.214 9.006 37.177 1.00 64.75 100 PRO A N 1
ATOM 787 C CA . PRO A 1 100 ? -14.620 9.180 38.495 1.00 64.75 100 PRO A CA 1
ATOM 788 C C . PRO A 1 100 ? -14.134 10.620 38.690 1.00 64.75 100 PRO A C 1
ATOM 790 O O . PRO A 1 100 ? -13.471 11.190 37.824 1.00 64.75 100 PRO A O 1
ATOM 793 N N . GLU A 1 101 ? -14.387 11.205 39.864 1.00 65.62 101 GLU A N 1
ATOM 794 C CA . GLU A 1 101 ? -13.983 12.589 40.165 1.00 65.62 101 GLU A CA 1
ATOM 795 C C . GLU A 1 101 ? -12.469 12.708 40.435 1.00 65.62 101 GLU A C 1
ATOM 797 O O . GLU A 1 101 ? -11.909 13.808 40.490 1.00 65.62 101 GLU A O 1
ATOM 802 N N . SER A 1 102 ? -11.778 11.575 40.619 1.00 63.25 102 SER A N 1
ATOM 803 C CA . SER A 1 102 ? -10.337 11.520 40.863 1.00 63.25 102 SER A CA 1
ATOM 804 C C . SER A 1 102 ? -9.690 10.230 40.350 1.00 63.25 102 SER A C 1
ATOM 806 O O . SER A 1 102 ? -10.329 9.190 40.209 1.00 63.25 102 SER A O 1
ATOM 808 N N . ARG A 1 103 ? -8.368 10.272 40.140 1.00 54.47 103 ARG A N 1
ATOM 809 C CA . ARG A 1 103 ? -7.574 9.100 39.734 1.00 54.47 103 ARG A CA 1
ATOM 810 C C . ARG A 1 103 ? -7.607 7.964 40.764 1.00 54.47 103 ARG A C 1
ATOM 812 O O . ARG A 1 103 ? -7.519 6.808 40.374 1.00 54.47 103 ARG A O 1
ATOM 819 N N . GLU A 1 104 ? -7.701 8.285 42.052 1.00 61.97 104 GLU A N 1
ATOM 820 C CA . GLU A 1 104 ? -7.809 7.284 43.124 1.00 61.97 104 GLU A CA 1
ATOM 821 C C . GLU A 1 104 ? -9.155 6.552 43.067 1.00 61.97 104 GLU A C 1
ATOM 823 O O . GLU A 1 104 ? -9.180 5.334 43.178 1.00 61.97 104 GLU A O 1
ATOM 828 N N . GLU A 1 105 ? -10.249 7.268 42.790 1.00 61.50 105 GLU A N 1
ATOM 829 C CA . GLU A 1 105 ? -11.574 6.665 42.591 1.00 61.50 105 GLU A CA 1
ATOM 830 C C . GLU A 1 105 ? -11.639 5.812 41.315 1.00 61.50 105 GLU A C 1
ATOM 832 O O . GLU A 1 105 ? -12.294 4.770 41.289 1.00 61.50 105 GLU A O 1
ATOM 837 N N . ALA A 1 106 ? -10.930 6.230 40.263 1.00 59.94 106 ALA A N 1
ATOM 838 C CA . ALA A 1 106 ? -10.856 5.477 39.018 1.00 59.94 106 ALA A CA 1
ATOM 839 C C . ALA A 1 106 ? -10.256 4.078 39.236 1.00 59.94 106 ALA A C 1
ATOM 841 O O . ALA A 1 106 ? -10.765 3.113 38.678 1.00 59.94 106 ALA A O 1
ATOM 842 N N . LEU A 1 107 ? -9.223 3.941 40.076 1.00 58.12 107 LEU A N 1
ATOM 843 C CA . LEU A 1 107 ? -8.499 2.675 40.266 1.00 58.12 107 LEU A CA 1
ATOM 844 C C . LEU A 1 107 ? -9.382 1.528 40.786 1.00 58.12 107 LEU A C 1
ATOM 846 O O . LEU A 1 107 ? -9.163 0.388 40.389 1.00 58.12 107 LEU A O 1
ATOM 850 N N . ASP A 1 108 ? -10.404 1.822 41.593 1.00 57.88 108 ASP A N 1
ATOM 851 C CA . ASP A 1 108 ? -11.338 0.812 42.120 1.00 57.88 108 ASP A CA 1
ATOM 852 C C . ASP A 1 108 ? -12.423 0.399 41.106 1.00 57.88 108 ASP A C 1
ATOM 854 O O . ASP A 1 108 ? -13.168 -0.559 41.329 1.00 57.88 108 ASP A O 1
ATOM 858 N N . ARG A 1 109 ? -12.549 1.141 39.999 1.00 64.81 109 ARG A N 1
ATOM 859 C CA . ARG A 1 109 ? -13.648 1.024 39.025 1.00 64.81 109 ARG A CA 1
ATOM 860 C C . ARG A 1 109 ? -13.163 0.687 37.614 1.00 64.81 109 ARG A C 1
ATOM 862 O O . ARG A 1 109 ? -14.004 0.370 36.773 1.00 64.81 109 ARG A O 1
ATOM 869 N N . TYR A 1 110 ? -11.853 0.758 37.368 1.00 68.19 110 TYR A N 1
ATOM 870 C CA . TYR A 1 110 ? -11.215 0.598 36.061 1.00 68.19 110 TYR A CA 1
ATOM 871 C C . TYR A 1 110 ? -10.801 -0.849 35.801 1.00 68.19 110 TYR A C 1
ATOM 873 O O . TYR A 1 110 ? -10.103 -1.473 36.599 1.00 68.19 110 TYR A O 1
ATOM 881 N N . ILE A 1 111 ? -11.179 -1.368 34.639 1.00 70.38 111 ILE A N 1
ATOM 882 C CA . ILE A 1 111 ? -10.770 -2.688 34.161 1.00 70.38 111 ILE A CA 1
ATOM 883 C C . ILE A 1 111 ? -10.044 -2.494 32.842 1.00 70.38 111 ILE A C 1
ATOM 885 O O . ILE A 1 111 ? -10.671 -2.100 31.866 1.00 70.38 111 ILE A O 1
ATOM 889 N N . THR A 1 112 ? -8.744 -2.780 32.800 1.00 69.25 112 THR A N 1
ATOM 890 C CA . THR A 1 112 ? -7.946 -2.717 31.568 1.00 69.25 112 THR A CA 1
ATOM 891 C C . THR A 1 112 ? -7.915 -4.077 30.879 1.00 69.25 112 THR A C 1
ATOM 893 O O . THR A 1 112 ? -7.662 -5.107 31.505 1.00 69.25 112 THR A O 1
ATOM 896 N N . PHE A 1 113 ? -8.135 -4.077 29.570 1.00 72.56 113 PHE A N 1
ATOM 897 C CA . PHE A 1 113 ? -8.165 -5.256 28.722 1.00 72.56 113 PHE A CA 1
ATOM 898 C C . PHE A 1 113 ? -7.010 -5.206 27.735 1.00 72.56 113 PHE A C 1
ATOM 900 O O . PHE A 1 113 ? -6.867 -4.276 26.945 1.00 72.56 113 PHE A O 1
ATOM 907 N N . PHE A 1 114 ? -6.218 -6.271 27.725 1.00 65.62 114 PHE A N 1
ATOM 908 C CA . PHE A 1 114 ? -5.179 -6.443 26.723 1.00 65.62 114 PHE A CA 1
ATOM 909 C C . PHE A 1 114 ? -5.774 -6.957 25.399 1.00 65.62 114 PHE A C 1
ATOM 911 O O . PHE A 1 114 ? -6.855 -7.564 25.388 1.00 65.62 114 PHE A O 1
ATOM 918 N N . PRO A 1 115 ? -5.093 -6.719 24.263 1.00 63.78 115 PRO A N 1
ATOM 919 C CA . PRO A 1 115 ? -5.583 -7.100 22.944 1.00 63.78 115 PRO A CA 1
ATOM 920 C C . PRO A 1 115 ? -5.603 -8.625 22.767 1.00 63.78 115 PRO A C 1
ATOM 922 O O . PRO A 1 115 ? -4.648 -9.246 22.303 1.00 63.78 115 PRO A O 1
ATOM 925 N N . GLU A 1 116 ? -6.740 -9.221 23.108 1.00 76.25 116 GLU A N 1
ATOM 926 C CA . GLU A 1 116 ? -7.110 -10.597 22.796 1.00 76.25 116 GLU A CA 1
ATOM 927 C C . GLU A 1 116 ? -8.282 -10.629 21.810 1.00 76.25 116 GLU A C 1
ATOM 929 O O . GLU A 1 116 ? -8.949 -9.624 21.561 1.00 76.25 116 GLU A O 1
ATOM 934 N N . LYS A 1 117 ? -8.569 -11.807 21.242 1.00 81.31 117 LYS A N 1
ATOM 935 C CA . LYS A 1 117 ? -9.582 -11.967 20.186 1.00 81.31 117 LYS A CA 1
ATOM 936 C C . LYS A 1 117 ? -10.938 -11.340 20.548 1.00 81.31 117 LYS A C 1
ATOM 938 O O . LYS A 1 117 ? -11.558 -10.718 19.695 1.00 81.31 117 LYS A O 1
ATOM 943 N N . GLN A 1 118 ? -11.399 -11.498 21.789 1.00 83.88 118 GLN A N 1
ATOM 944 C CA . GLN A 1 118 ? -12.692 -10.959 22.224 1.00 83.88 118 GLN A CA 1
ATOM 945 C C . GLN A 1 118 ? -12.668 -9.439 22.403 1.00 83.88 118 GLN A C 1
ATOM 947 O O . GLN A 1 118 ? -13.621 -8.785 21.990 1.00 83.88 118 GLN A O 1
ATOM 952 N N . THR A 1 119 ? -11.578 -8.883 22.941 1.00 84.94 119 THR A N 1
ATOM 953 C CA . THR A 1 119 ? -11.350 -7.433 23.039 1.00 84.94 119 THR A CA 1
ATOM 954 C C . THR A 1 119 ? -11.424 -6.796 21.655 1.00 84.94 119 THR A C 1
ATOM 956 O O . THR A 1 119 ? -12.223 -5.894 21.428 1.00 84.94 119 THR A O 1
ATOM 959 N N . VAL A 1 120 ? -10.677 -7.342 20.689 1.00 86.19 120 VAL A N 1
ATOM 960 C CA . VAL A 1 120 ? -10.674 -6.863 19.298 1.00 86.19 120 VAL A CA 1
ATOM 961 C C . VAL A 1 120 ? -12.064 -6.985 18.666 1.00 86.19 120 VAL A C 1
ATOM 963 O O . VAL A 1 120 ? -12.528 -6.067 17.995 1.00 86.19 120 VAL A O 1
ATOM 966 N N . GLU A 1 121 ? -12.764 -8.104 18.871 1.00 90.38 121 GLU A N 1
ATOM 967 C CA . GLU A 1 121 ? -14.126 -8.296 18.354 1.00 90.38 121 GLU A CA 1
ATOM 968 C C . GLU A 1 121 ? -15.143 -7.313 18.954 1.00 90.38 121 GLU A C 1
ATOM 970 O O . GLU A 1 121 ? -16.059 -6.885 18.250 1.00 90.38 121 GLU A O 1
ATOM 975 N N . PHE A 1 122 ? -15.004 -6.971 20.234 1.00 92.69 122 PHE A N 1
ATOM 976 C CA . PHE A 1 122 ? -15.869 -6.011 20.913 1.00 92.69 122 PHE A CA 1
ATOM 977 C C . PHE A 1 122 ? -15.616 -4.585 20.445 1.00 92.69 122 PHE A C 1
ATOM 979 O O . PHE A 1 122 ? -16.565 -3.901 20.070 1.00 92.69 122 PHE A O 1
ATOM 986 N N . VAL A 1 123 ? -14.355 -4.165 20.373 1.00 92.38 123 VAL A N 1
ATOM 987 C CA . VAL A 1 123 ? -14.004 -2.820 19.910 1.00 92.38 123 VAL A CA 1
ATOM 988 C C . VAL A 1 123 ? -14.418 -2.616 18.447 1.00 92.38 123 VAL A C 1
ATOM 990 O O . VAL A 1 123 ? -15.044 -1.608 18.126 1.00 92.38 123 VAL A O 1
ATOM 993 N N . ASN A 1 124 ? -14.212 -3.610 17.573 1.00 92.75 124 ASN A N 1
ATOM 994 C CA . ASN A 1 124 ? -14.739 -3.575 16.201 1.00 92.75 124 ASN A CA 1
ATOM 995 C C . ASN A 1 124 ? -16.258 -3.354 16.160 1.00 92.75 124 ASN A C 1
ATOM 997 O O . ASN A 1 124 ? -16.762 -2.645 15.292 1.00 92.75 124 ASN A O 1
ATOM 1001 N N . LEU A 1 125 ? -16.998 -3.975 17.081 1.00 93.94 125 LEU A N 1
ATOM 1002 C CA . LEU A 1 125 ? -18.445 -3.822 17.149 1.00 93.94 125 LEU A CA 1
ATOM 1003 C C . LEU A 1 125 ? -18.855 -2.427 17.638 1.00 93.94 125 LEU A C 1
ATOM 1005 O O . LEU A 1 125 ? -19.818 -1.882 17.106 1.00 93.94 125 LEU A O 1
ATOM 1009 N N . LEU A 1 126 ? -18.120 -1.840 18.590 1.00 94.06 126 LEU A N 1
ATOM 1010 C CA . LEU A 1 126 ? -18.330 -0.451 19.011 1.00 94.06 126 LEU A CA 1
ATOM 1011 C C . LEU A 1 126 ? -18.140 0.510 17.837 1.00 94.06 126 LEU A C 1
ATOM 1013 O O . LEU A 1 126 ? -19.039 1.293 17.545 1.00 94.06 126 LEU A O 1
ATOM 1017 N N . PHE A 1 127 ? -17.020 0.401 17.117 1.00 93.50 127 PHE A N 1
ATOM 1018 C CA . PHE A 1 127 ? -16.760 1.241 15.947 1.00 93.50 127 PHE A CA 1
ATOM 1019 C C . PHE A 1 127 ? -17.793 1.043 14.841 1.00 93.50 127 PHE A C 1
ATOM 1021 O O . PHE A 1 127 ? -18.194 2.021 14.226 1.00 93.50 127 PHE A O 1
ATOM 1028 N N . LEU A 1 128 ? -18.255 -0.189 14.607 1.00 93.62 128 LEU A N 1
ATOM 1029 C CA . LEU A 1 128 ? -19.315 -0.461 13.637 1.00 93.62 128 LEU A CA 1
ATOM 1030 C C . LEU A 1 128 ? -20.638 0.213 14.026 1.00 93.62 128 LEU A C 1
ATOM 1032 O O . LEU A 1 128 ? -21.331 0.748 13.169 1.00 93.62 128 LEU A O 1
ATOM 1036 N N . MET A 1 129 ? -21.012 0.158 15.306 1.00 92.88 129 MET A N 1
ATOM 1037 C CA . MET A 1 129 ? -22.268 0.738 15.787 1.00 92.88 129 MET A CA 1
ATOM 1038 C C . MET A 1 129 ? -22.241 2.263 15.825 1.00 92.88 129 MET A C 1
ATOM 1040 O O . MET A 1 129 ? -23.264 2.891 15.574 1.00 92.88 129 MET A O 1
ATOM 1044 N N . LEU A 1 130 ? -21.088 2.837 16.160 1.00 94.31 130 LEU A N 1
ATOM 1045 C CA . LEU A 1 130 ? -20.924 4.266 16.406 1.00 94.31 130 LEU A CA 1
ATOM 1046 C C . LEU A 1 130 ? -20.318 5.006 15.208 1.00 94.31 130 LEU A C 1
ATOM 1048 O O . LEU A 1 130 ? -20.026 6.190 15.326 1.00 94.31 130 LEU A O 1
ATOM 1052 N N . GLU A 1 131 ? -20.107 4.351 14.061 1.00 91.56 131 GLU A N 1
ATOM 1053 C CA . GLU A 1 131 ? -19.406 4.947 12.912 1.00 91.56 131 GLU A CA 1
ATOM 1054 C C . GLU A 1 131 ? -20.056 6.255 12.443 1.00 91.56 131 GLU A C 1
ATOM 1056 O O . GLU A 1 131 ? -19.361 7.249 12.216 1.00 91.56 131 GLU A O 1
ATOM 1061 N N . ASP A 1 132 ? -21.386 6.288 12.357 1.00 89.88 132 ASP A N 1
ATOM 1062 C CA . ASP A 1 132 ? -22.120 7.492 11.968 1.00 89.88 132 ASP A CA 1
ATOM 1063 C C . ASP A 1 132 ? -21.985 8.605 13.019 1.00 89.88 132 ASP A C 1
ATOM 1065 O O . ASP A 1 132 ? -21.747 9.759 12.658 1.00 89.88 132 ASP A O 1
ATOM 1069 N N . ASP A 1 133 ? -22.076 8.280 14.311 1.00 91.50 133 ASP A N 1
ATOM 1070 C CA . ASP A 1 133 ? -21.933 9.259 15.398 1.00 91.50 133 ASP A CA 1
ATOM 1071 C C . ASP A 1 133 ? -20.511 9.838 15.435 1.00 91.50 133 ASP A C 1
ATOM 1073 O O . ASP A 1 133 ? -20.313 11.056 15.491 1.00 91.50 133 ASP A O 1
ATOM 1077 N N . ILE A 1 134 ? -19.512 8.962 15.314 1.00 90.50 134 ILE A N 1
ATOM 1078 C CA . ILE A 1 134 ? -18.089 9.297 15.279 1.00 90.50 134 ILE A CA 1
ATOM 1079 C C . ILE A 1 134 ? -17.790 10.220 14.097 1.00 90.50 134 ILE A C 1
ATOM 1081 O O . ILE A 1 134 ? -17.236 11.309 14.270 1.00 90.50 134 ILE A O 1
ATOM 1085 N N . THR A 1 135 ? -18.157 9.805 12.884 1.00 88.69 135 THR A N 1
ATOM 1086 C CA . THR A 1 135 ? -17.759 10.502 11.653 1.00 88.69 135 THR A CA 1
ATOM 1087 C C . THR A 1 135 ? -18.532 11.799 11.432 1.00 88.69 135 THR A C 1
ATOM 1089 O O . THR A 1 135 ? -18.023 12.722 10.788 1.00 88.69 135 THR A O 1
ATOM 1092 N N . ASN A 1 136 ? -19.739 11.924 11.990 1.00 87.62 136 ASN A N 1
ATOM 1093 C CA . ASN A 1 136 ? -20.527 13.158 11.953 1.00 87.62 136 ASN A CA 1
ATOM 1094 C C . ASN A 1 136 ? -20.251 14.097 13.137 1.00 87.62 136 ASN A C 1
ATOM 1096 O O . ASN A 1 136 ? -20.771 15.216 13.153 1.00 87.62 136 ASN A O 1
ATOM 1100 N N . SER A 1 137 ? -19.397 13.700 14.085 1.00 85.44 137 SER A N 1
ATOM 1101 C CA . SER A 1 137 ? -19.036 14.537 15.227 1.00 85.44 137 SER A CA 1
ATOM 1102 C C . SER A 1 137 ? -18.330 15.845 14.808 1.00 85.44 137 SER A C 1
ATOM 1104 O O . SER A 1 137 ? -17.582 15.898 13.816 1.00 85.44 137 SER A O 1
ATOM 1106 N N . PRO A 1 138 ? -18.499 16.934 15.586 1.00 83.06 138 PRO A N 1
ATOM 1107 C CA . PRO A 1 138 ? -17.711 18.150 15.408 1.00 83.06 138 PRO A CA 1
ATOM 1108 C C . PRO A 1 138 ? -16.207 17.891 15.530 1.00 83.06 138 PRO A C 1
ATOM 1110 O O . PRO A 1 138 ? -15.435 18.518 14.809 1.00 83.06 138 PRO A O 1
ATOM 1113 N N . ALA A 1 139 ? -15.802 16.952 16.394 1.00 80.75 139 ALA A N 1
ATOM 1114 C CA . ALA A 1 139 ? -14.411 16.556 16.578 1.00 80.75 139 ALA A CA 1
ATOM 1115 C C . ALA A 1 139 ? -13.815 15.993 15.283 1.00 80.75 139 ALA A C 1
ATOM 1117 O O . ALA A 1 139 ? -12.764 16.465 14.860 1.00 80.75 139 ALA A O 1
ATOM 1118 N N . TRP A 1 140 ? -14.519 15.092 14.585 1.00 82.19 140 TRP A N 1
ATOM 1119 C CA . TRP A 1 140 ? -14.086 14.574 13.281 1.00 82.19 140 TRP A CA 1
ATOM 1120 C C . TRP A 1 140 ? -13.915 15.686 12.246 1.00 82.19 140 TRP A C 1
ATOM 1122 O O . TRP A 1 140 ? -12.921 15.733 11.530 1.00 82.19 140 TRP A O 1
ATOM 1132 N N . SER A 1 141 ? -14.868 16.617 12.177 1.00 77.69 141 SER A N 1
ATOM 1133 C CA . SER A 1 141 ? -14.828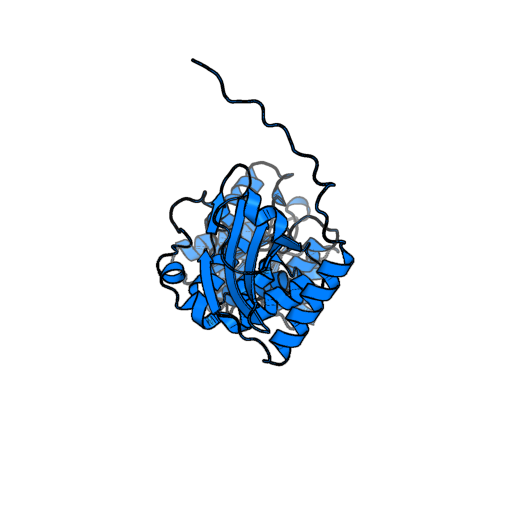 17.721 11.205 1.00 77.69 141 SER A CA 1
ATOM 1134 C C . SER A 1 141 ? -13.761 18.773 11.535 1.00 77.69 141 SER A C 1
ATOM 1136 O O . SER A 1 141 ? -13.188 19.388 10.634 1.00 77.69 141 SER A O 1
ATOM 1138 N N . ALA A 1 142 ? -13.503 19.003 12.825 1.00 71.06 142 ALA A N 1
ATOM 1139 C CA . ALA A 1 142 ? -12.446 19.884 13.311 1.00 71.06 142 ALA A CA 1
ATOM 1140 C C . ALA A 1 142 ? -11.063 19.231 13.208 1.00 71.06 142 ALA A C 1
ATOM 1142 O O . ALA A 1 142 ? -10.059 19.945 13.090 1.00 71.06 142 ALA A O 1
ATOM 1143 N N . ALA A 1 143 ? -11.010 17.896 13.207 1.00 68.31 143 ALA A N 1
ATOM 1144 C CA . ALA A 1 143 ? -9.804 17.151 12.929 1.00 68.31 143 ALA A CA 1
ATOM 1145 C C . ALA A 1 143 ? -9.279 17.566 11.566 1.00 68.31 143 ALA A C 1
ATOM 1147 O O . ALA A 1 143 ? -9.873 17.344 10.512 1.00 68.31 143 ALA A O 1
ATOM 1148 N N . ARG A 1 144 ? -8.099 18.160 11.580 1.00 59.47 144 ARG A N 1
ATOM 1149 C CA . ARG A 1 144 ? -7.275 18.186 10.390 1.00 59.47 144 ARG A CA 1
ATOM 1150 C C . ARG A 1 144 ? -6.350 17.006 10.571 1.00 59.47 144 ARG A C 1
ATOM 1152 O O . ARG A 1 144 ? -5.481 17.087 11.435 1.00 59.47 144 ARG A O 1
ATOM 1159 N N . TYR A 1 145 ? -6.506 15.949 9.772 1.00 57.50 145 TYR A N 1
ATOM 1160 C CA . TYR A 1 145 ? -5.429 14.981 9.553 1.00 57.50 145 TYR A CA 1
ATOM 1161 C C . TYR A 1 145 ? -4.247 15.788 8.996 1.00 57.50 145 TYR A C 1
ATOM 1163 O O . TYR A 1 145 ? -4.198 16.098 7.808 1.00 57.50 145 TYR A O 1
ATOM 1171 N N . SER A 1 146 ? -3.439 16.365 9.890 1.00 49.25 146 SER A N 1
ATOM 1172 C CA . SER A 1 146 ? -2.927 17.718 9.663 1.00 49.25 146 SER A CA 1
ATOM 1173 C C . SER A 1 146 ? -1.931 17.754 8.508 1.00 49.25 146 SER A C 1
ATOM 1175 O O . SER A 1 146 ? -0.770 17.382 8.623 1.00 49.25 146 SER A O 1
ATOM 1177 N N . ALA A 1 147 ? -2.382 18.242 7.359 1.00 43.16 147 ALA A N 1
ATOM 1178 C CA . ALA A 1 147 ? -1.592 18.328 6.138 1.00 43.16 147 ALA A CA 1
ATOM 1179 C C . ALA A 1 147 ? -0.457 19.380 6.197 1.00 43.16 147 ALA A C 1
ATOM 1181 O O . ALA A 1 147 ? -0.057 19.891 5.157 1.00 43.16 147 ALA A O 1
ATOM 1182 N N . GLN A 1 148 ? 0.044 19.774 7.379 1.00 46.81 148 GLN A N 1
ATOM 1183 C CA . GLN A 1 148 ? 0.930 20.944 7.507 1.00 46.81 148 GLN A CA 1
ATOM 1184 C C . GLN A 1 148 ? 2.095 20.844 8.505 1.00 46.81 148 GLN A C 1
ATOM 1186 O O . GLN A 1 148 ? 2.752 21.860 8.724 1.00 46.81 148 GLN A O 1
ATOM 1191 N N . ARG A 1 149 ? 2.412 19.687 9.104 1.00 53.81 149 ARG A N 1
ATOM 1192 C CA . ARG A 1 149 ? 3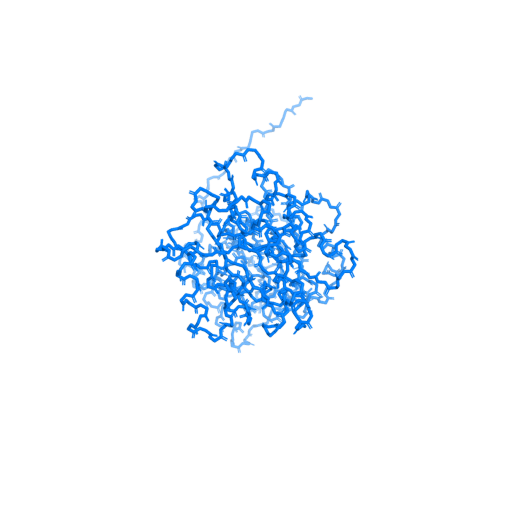.557 19.615 10.045 1.00 53.81 149 ARG A CA 1
ATOM 1193 C C . ARG A 1 149 ? 4.546 18.476 9.846 1.00 53.81 149 ARG A C 1
ATOM 1195 O O . ARG A 1 149 ? 5.592 18.510 10.481 1.00 53.81 149 ARG A O 1
ATOM 1202 N N . PHE A 1 150 ? 4.258 17.528 8.963 1.00 60.19 150 PHE A N 1
ATOM 1203 C CA . PHE A 1 150 ? 5.105 16.349 8.833 1.00 60.19 150 PHE A CA 1
ATOM 1204 C C . PHE A 1 150 ? 6.270 16.555 7.881 1.00 60.19 150 PHE A C 1
ATOM 1206 O O . PHE A 1 150 ? 6.151 17.244 6.861 1.00 60.19 150 PHE A O 1
ATOM 1213 N N . SER A 1 151 ? 7.382 15.887 8.175 1.00 58.66 151 SER A N 1
ATOM 1214 C CA . SER A 1 151 ? 8.475 15.776 7.217 1.00 58.66 151 SER A CA 1
ATOM 1215 C C . SER A 1 151 ? 7.984 15.136 5.891 1.00 58.66 151 SER A C 1
ATOM 1217 O O . SER A 1 151 ? 7.119 14.253 5.900 1.00 58.66 151 SER A O 1
ATOM 1219 N N . PRO A 1 152 ? 8.495 15.546 4.708 1.00 55.81 152 PRO A N 1
ATOM 1220 C CA . PRO A 1 152 ? 7.953 15.109 3.409 1.00 55.81 152 PRO A CA 1
ATOM 1221 C C . PRO A 1 152 ? 7.884 13.584 3.200 1.00 55.81 152 PRO A C 1
ATOM 1223 O O . PRO A 1 152 ? 6.975 13.084 2.535 1.00 55.81 152 PRO A O 1
ATOM 1226 N N . GLY A 1 153 ? 8.817 12.827 3.789 1.00 57.91 153 GLY A N 1
ATOM 1227 C CA . GLY A 1 153 ? 8.822 11.359 3.725 1.00 57.91 153 GLY A CA 1
ATOM 1228 C C . GLY A 1 153 ? 7.734 10.698 4.579 1.00 57.91 153 GLY A C 1
ATOM 1229 O O . GLY A 1 153 ? 7.246 9.626 4.237 1.00 57.91 153 GLY A O 1
ATOM 1230 N N . VAL A 1 154 ? 7.313 11.354 5.659 1.00 63.19 154 VAL A N 1
ATOM 1231 C CA . VAL A 1 154 ? 6.265 10.880 6.570 1.00 63.19 154 VAL A CA 1
ATOM 1232 C C . VAL A 1 154 ? 4.877 11.096 5.973 1.00 63.19 154 VAL A C 1
ATOM 1234 O O . VAL A 1 154 ? 4.027 10.205 6.029 1.00 63.19 154 VAL A O 1
ATOM 1237 N N . ALA A 1 155 ? 4.662 12.244 5.326 1.00 62.00 155 ALA A N 1
ATOM 1238 C CA . ALA A 1 155 ? 3.396 12.569 4.673 1.00 62.00 155 ALA A CA 1
ATOM 1239 C C . ALA A 1 155 ? 3.054 11.623 3.503 1.00 62.00 155 ALA A C 1
ATOM 1241 O O . ALA A 1 155 ? 1.874 11.424 3.202 1.00 62.00 155 ALA A O 1
ATOM 1242 N N . THR A 1 156 ? 4.078 11.048 2.865 1.00 64.56 156 THR A N 1
ATOM 1243 C CA . THR A 1 156 ? 3.976 10.201 1.665 1.00 64.56 156 THR A CA 1
ATOM 1244 C C . THR A 1 156 ? 4.096 8.704 1.952 1.00 64.56 156 THR A C 1
ATOM 1246 O O . THR A 1 156 ? 3.971 7.893 1.034 1.00 64.56 156 THR A O 1
ATOM 1249 N N . ALA A 1 157 ? 4.302 8.301 3.211 1.00 71.38 157 ALA A N 1
ATOM 1250 C CA . ALA A 1 157 ? 4.324 6.888 3.567 1.00 71.38 157 ALA A CA 1
ATOM 1251 C C . ALA A 1 157 ? 2.969 6.216 3.228 1.00 71.38 157 ALA A C 1
ATOM 1253 O O . ALA A 1 157 ? 1.914 6.841 3.408 1.00 71.38 157 ALA A O 1
ATOM 1254 N N . PRO A 1 158 ? 2.957 4.948 2.762 1.00 76.06 158 PRO A N 1
ATOM 1255 C CA . PRO A 1 158 ? 1.723 4.268 2.362 1.00 76.06 158 PRO A CA 1
ATOM 1256 C C . PRO A 1 158 ? 0.658 4.219 3.461 1.00 76.06 158 PRO A C 1
ATOM 1258 O O . PRO A 1 158 ? -0.509 4.479 3.176 1.00 76.06 158 PRO A O 1
ATOM 1261 N N . LEU A 1 159 ? 1.063 3.950 4.710 1.00 79.56 159 LEU A N 1
ATOM 1262 C CA . LEU A 1 159 ? 0.156 3.905 5.863 1.00 79.56 159 LEU A CA 1
ATOM 1263 C C . LEU A 1 159 ? -0.365 5.287 6.263 1.00 79.56 159 LEU A C 1
ATOM 1265 O O . LEU A 1 159 ? -1.552 5.411 6.542 1.00 79.56 159 LEU A O 1
ATOM 1269 N N . SER A 1 160 ? 0.465 6.333 6.206 1.00 77.50 160 SER A N 1
ATOM 1270 C CA . SER A 1 160 ? 0.003 7.716 6.407 1.00 77.50 160 SER A CA 1
ATOM 1271 C C . SER A 1 160 ? -1.025 8.125 5.349 1.00 77.50 160 SER A C 1
ATOM 1273 O O . SER A 1 160 ? -2.010 8.795 5.642 1.00 77.50 160 SER A O 1
ATOM 1275 N N . THR A 1 161 ? -0.805 7.715 4.097 1.00 77.44 161 THR A N 1
ATOM 1276 C CA . THR A 1 161 ? -1.738 7.992 2.996 1.00 77.44 161 THR A CA 1
ATOM 1277 C C . THR A 1 161 ? -3.035 7.206 3.153 1.00 77.44 161 THR A C 1
ATOM 1279 O O . THR A 1 161 ? -4.105 7.773 2.956 1.00 77.44 161 THR A O 1
ATOM 1282 N N . LEU A 1 162 ? -2.947 5.941 3.576 1.00 82.69 162 LEU A N 1
ATOM 1283 C CA . LEU A 1 162 ? -4.120 5.121 3.871 1.00 82.69 162 LEU A CA 1
ATOM 1284 C C . LEU A 1 162 ? -4.946 5.706 5.012 1.00 82.69 162 LEU A C 1
ATOM 1286 O O . LEU A 1 162 ? -6.134 5.938 4.826 1.00 82.69 162 LEU A O 1
ATOM 1290 N N . GLY A 1 163 ? -4.318 6.028 6.143 1.00 82.38 163 GLY A N 1
ATOM 1291 C CA . GLY A 1 163 ? -5.003 6.657 7.271 1.00 82.38 163 GLY A CA 1
ATOM 1292 C C . GLY A 1 163 ? -5.707 7.958 6.876 1.00 82.38 163 GLY A C 1
ATOM 1293 O O . GLY A 1 163 ? -6.861 8.163 7.243 1.00 82.38 163 GLY A O 1
ATOM 1294 N N . ARG A 1 164 ? -5.057 8.799 6.057 1.00 79.62 164 ARG A N 1
ATOM 1295 C CA . ARG A 1 164 ? -5.665 10.023 5.514 1.00 79.62 164 ARG A CA 1
ATOM 1296 C C . ARG A 1 164 ? -6.894 9.731 4.655 1.00 79.62 164 ARG A C 1
ATOM 1298 O O . ARG A 1 164 ? -7.925 10.362 4.848 1.00 79.62 164 ARG A O 1
ATOM 1305 N N . ASN A 1 165 ? -6.789 8.782 3.728 1.00 81.00 165 ASN A N 1
ATOM 1306 C CA . ASN A 1 165 ? -7.881 8.435 2.822 1.00 81.00 165 ASN A CA 1
ATOM 1307 C C . ASN A 1 165 ? -9.093 7.887 3.582 1.00 81.00 165 ASN A C 1
ATOM 1309 O O . ASN A 1 165 ? -10.211 8.313 3.310 1.00 81.00 165 ASN A O 1
ATOM 1313 N N . LEU A 1 166 ? -8.877 6.997 4.556 1.00 86.12 166 LEU A N 1
ATOM 1314 C CA . LEU A 1 166 ? -9.945 6.468 5.412 1.00 86.12 166 LEU A CA 1
ATOM 1315 C C . LEU A 1 166 ? -10.615 7.588 6.224 1.00 86.12 166 LEU A C 1
ATOM 1317 O O . LEU A 1 166 ? -11.840 7.628 6.331 1.00 86.12 166 LEU A O 1
ATOM 1321 N N . PHE A 1 167 ? -9.826 8.537 6.740 1.00 83.44 167 PHE A N 1
ATOM 1322 C CA . PHE A 1 167 ? -10.343 9.710 7.443 1.00 83.44 167 PHE A CA 1
ATOM 1323 C C . PHE A 1 167 ? -11.207 10.606 6.528 1.00 83.44 167 PHE A C 1
ATOM 1325 O O . PHE A 1 167 ? -12.336 10.958 6.872 1.00 83.44 167 PHE A O 1
ATOM 1332 N N . GLU A 1 168 ? -10.712 10.941 5.334 1.00 81.88 168 GLU A N 1
ATOM 1333 C CA . GLU A 1 168 ? -11.434 11.763 4.350 1.00 81.88 168 GLU A CA 1
ATOM 1334 C C . GLU A 1 168 ? -12.714 11.079 3.841 1.00 81.88 168 GLU A C 1
ATOM 1336 O O . GLU A 1 168 ? -13.717 11.747 3.587 1.00 81.88 168 GLU A O 1
ATOM 1341 N N . GLN A 1 169 ? -12.698 9.747 3.741 1.00 85.50 169 GLN A N 1
ATOM 1342 C CA . GLN A 1 169 ? -13.835 8.920 3.326 1.00 85.50 169 GLN A CA 1
ATOM 1343 C C . GLN A 1 169 ? -14.797 8.577 4.470 1.00 85.50 169 GLN A C 1
ATOM 1345 O O . GLN A 1 169 ? -15.775 7.877 4.223 1.00 85.50 169 GLN A O 1
ATOM 1350 N N . ARG A 1 170 ? -14.561 9.085 5.692 1.00 88.56 170 ARG A N 1
ATOM 1351 C CA . ARG A 1 170 ? -15.406 8.835 6.875 1.00 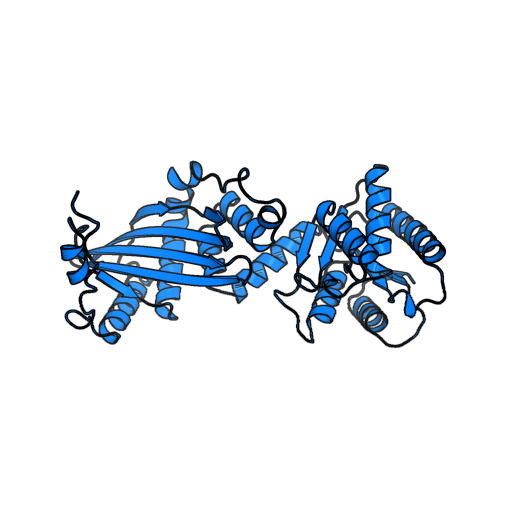88.56 170 ARG A CA 1
ATOM 1352 C C . ARG A 1 170 ? -15.540 7.340 7.208 1.00 88.56 170 ARG A C 1
ATOM 1354 O O . ARG A 1 170 ? -16.633 6.862 7.474 1.00 88.56 170 ARG A O 1
ATOM 1361 N N . GLN A 1 171 ? -14.430 6.602 7.181 1.00 88.94 171 GLN A N 1
ATOM 1362 C CA . GLN A 1 171 ? -14.388 5.164 7.485 1.00 88.94 171 GLN A CA 1
ATOM 1363 C C . GLN A 1 171 ? -13.691 4.915 8.832 1.00 88.94 171 GLN A C 1
ATOM 1365 O O . GLN A 1 171 ? -12.521 4.518 8.879 1.00 88.94 171 GLN A O 1
ATOM 1370 N N . ALA A 1 172 ? -14.385 5.192 9.938 1.00 89.00 172 ALA A N 1
ATOM 1371 C CA . ALA A 1 172 ? -13.822 5.074 11.284 1.00 89.00 172 ALA A CA 1
ATOM 1372 C C . ALA A 1 172 ? -13.512 3.617 11.659 1.00 89.00 172 ALA A C 1
ATOM 1374 O O . ALA A 1 172 ? -12.460 3.352 12.245 1.00 89.00 172 ALA A O 1
ATOM 1375 N N . LEU A 1 173 ? -14.369 2.668 11.266 1.00 91.56 173 LEU A N 1
ATOM 1376 C CA . LEU A 1 173 ? -14.139 1.247 11.528 1.00 91.56 173 LEU A CA 1
ATOM 1377 C C . LEU A 1 173 ? -12.915 0.728 10.773 1.00 91.56 173 LEU A C 1
ATOM 1379 O O . LEU A 1 173 ? -12.066 0.055 11.352 1.00 91.56 173 LEU A O 1
ATOM 1383 N N . ALA A 1 174 ? -12.795 1.063 9.487 1.00 89.75 174 ALA A N 1
ATOM 1384 C CA . ALA A 1 174 ? -11.632 0.666 8.698 1.00 89.75 174 ALA A CA 1
ATOM 1385 C C . ALA A 1 174 ? -10.344 1.246 9.296 1.00 89.75 174 ALA A C 1
ATOM 1387 O O . ALA A 1 174 ? -9.314 0.576 9.325 1.00 89.75 174 ALA A O 1
ATOM 1388 N N . PHE A 1 175 ? -10.405 2.476 9.813 1.00 87.06 175 PHE A N 1
ATOM 1389 C CA . PHE A 1 175 ? -9.276 3.092 10.491 1.00 87.06 175 PHE A CA 1
ATOM 1390 C C . PHE A 1 175 ? -8.879 2.342 11.771 1.00 87.06 175 PHE A C 1
ATOM 1392 O O . PHE A 1 175 ? -7.698 2.070 11.972 1.00 87.06 175 PHE A O 1
ATOM 1399 N N . HIS A 1 176 ? -9.846 1.955 12.604 1.00 89.12 176 HIS A N 1
ATOM 1400 C CA . HIS A 1 176 ? -9.581 1.088 13.754 1.00 89.12 176 HIS A CA 1
ATOM 1401 C C . HIS A 1 176 ? -8.924 -0.230 13.301 1.00 89.12 176 HIS A C 1
ATOM 1403 O O . HIS A 1 176 ? -7.862 -0.624 13.780 1.00 89.12 176 HIS A O 1
ATOM 1409 N N . GLN A 1 177 ? -9.495 -0.887 12.290 1.00 89.69 177 GLN A N 1
ATOM 1410 C CA . GLN A 1 177 ? -9.023 -2.184 11.804 1.00 89.69 177 GLN A CA 1
ATOM 1411 C C . GLN A 1 177 ? -7.599 -2.160 11.251 1.00 89.69 177 GLN A C 1
ATOM 1413 O O . GLN A 1 177 ? -6.882 -3.148 11.399 1.00 89.69 177 GLN A O 1
ATOM 1418 N N . ILE A 1 178 ? -7.140 -1.059 10.642 1.00 86.62 178 ILE A N 1
ATOM 1419 C CA . ILE A 1 178 ? -5.752 -1.014 10.163 1.00 86.62 178 ILE A CA 1
ATOM 1420 C C . ILE A 1 178 ? -4.735 -1.060 11.310 1.00 86.62 178 ILE A C 1
ATOM 1422 O O . ILE A 1 178 ? -3.638 -1.583 11.109 1.00 86.62 178 ILE A O 1
ATOM 1426 N N . CYS A 1 179 ? -5.086 -0.578 12.505 1.00 83.25 179 CYS A N 1
ATOM 1427 C CA . CYS A 1 179 ? -4.228 -0.675 13.684 1.00 83.25 179 CYS A CA 1
ATOM 1428 C C . CYS A 1 179 ? -4.136 -2.123 14.193 1.00 83.25 179 CYS A C 1
ATOM 1430 O O . CYS A 1 179 ? -3.093 -2.542 14.691 1.00 83.25 179 CYS A O 1
ATOM 1432 N N . THR A 1 180 ? -5.194 -2.914 14.030 1.00 79.88 180 THR A N 1
ATOM 1433 C CA . THR A 1 180 ? -5.402 -4.138 14.821 1.00 79.88 180 THR A CA 1
ATOM 1434 C C . THR A 1 180 ? -5.334 -5.419 14.001 1.00 79.88 180 THR A C 1
ATOM 1436 O O . THR A 1 180 ? -4.953 -6.472 14.513 1.00 79.88 180 THR A O 1
ATOM 1439 N N . ASP A 1 181 ? -5.621 -5.323 12.705 1.00 84.12 181 ASP A N 1
ATOM 1440 C CA . ASP A 1 181 ? -5.660 -6.436 11.772 1.00 84.12 181 ASP A CA 1
ATOM 1441 C C . ASP A 1 181 ? -4.678 -6.198 10.611 1.00 84.12 181 ASP A C 1
ATOM 1443 O O . ASP A 1 181 ? -4.889 -5.396 9.695 1.00 84.12 181 ASP A O 1
ATOM 1447 N N . GLU A 1 182 ? -3.558 -6.925 10.642 1.00 82.44 182 GLU A N 1
ATOM 1448 C CA . GLU A 1 182 ? -2.542 -6.878 9.587 1.00 82.44 182 GLU A CA 1
ATOM 1449 C C . GLU A 1 182 ? -3.081 -7.353 8.225 1.00 82.44 182 GLU A C 1
ATOM 1451 O O . GLU A 1 182 ? -2.642 -6.857 7.185 1.00 82.44 182 GLU A O 1
ATOM 1456 N N . VAL A 1 183 ? -4.033 -8.291 8.199 1.00 82.81 183 VAL A N 1
ATOM 1457 C CA . VAL A 1 183 ? -4.615 -8.805 6.953 1.00 82.81 183 VAL A CA 1
ATOM 1458 C C . VAL A 1 183 ? -5.484 -7.733 6.305 1.00 82.81 183 VAL A C 1
ATOM 1460 O O . VAL A 1 183 ? -5.287 -7.436 5.124 1.00 82.81 183 VAL A O 1
ATOM 1463 N N . VAL A 1 184 ? -6.382 -7.108 7.073 1.00 86.94 184 VAL A N 1
ATOM 1464 C CA . VAL A 1 184 ? -7.227 -6.000 6.592 1.00 86.94 184 VAL A CA 1
ATOM 1465 C C . VAL A 1 184 ? -6.359 -4.837 6.124 1.00 86.94 184 VAL A C 1
ATOM 1467 O O . VAL A 1 184 ? -6.523 -4.353 5.003 1.00 86.94 184 VAL A O 1
ATOM 1470 N N . ARG A 1 185 ? -5.366 -4.436 6.924 1.00 87.81 185 ARG A N 1
ATOM 1471 C CA . ARG A 1 185 ? -4.441 -3.354 6.567 1.00 87.81 185 ARG A CA 1
ATOM 1472 C C . ARG A 1 185 ? -3.696 -3.611 5.269 1.00 87.81 185 ARG A C 1
ATOM 1474 O O . ARG A 1 185 ? -3.624 -2.720 4.424 1.00 87.81 185 ARG A O 1
ATOM 1481 N N . ASN A 1 186 ? -3.140 -4.806 5.096 1.00 83.12 186 ASN A N 1
ATOM 1482 C CA . ASN A 1 186 ? -2.428 -5.146 3.869 1.00 83.12 186 ASN A CA 1
ATOM 1483 C C . ASN A 1 186 ? -3.377 -5.170 2.661 1.00 83.12 186 ASN A C 1
ATOM 1485 O O . ASN A 1 186 ? -2.997 -4.672 1.604 1.00 83.12 186 ASN A O 1
ATOM 1489 N N . SER A 1 187 ? -4.614 -5.655 2.821 1.00 83.31 187 SER A N 1
ATOM 1490 C CA . SER A 1 187 ? -5.636 -5.602 1.764 1.00 83.31 187 SER A CA 1
ATOM 1491 C C . SER A 1 187 ? -5.941 -4.162 1.347 1.00 83.31 187 SER A C 1
ATOM 1493 O O . SER A 1 187 ? -5.854 -3.827 0.168 1.00 83.31 187 SER A O 1
ATOM 1495 N N . LEU A 1 188 ? -6.206 -3.276 2.310 1.00 85.38 188 LEU A N 1
ATOM 1496 C CA . LEU A 1 188 ? -6.520 -1.871 2.041 1.00 85.38 188 LEU A CA 1
ATOM 1497 C C . LEU A 1 188 ? -5.331 -1.108 1.435 1.00 85.38 188 LEU A C 1
ATOM 1499 O O . LEU A 1 188 ? -5.507 -0.293 0.529 1.00 85.38 188 LEU A O 1
ATOM 1503 N N . LEU A 1 189 ? -4.100 -1.398 1.870 1.00 82.25 189 LEU A N 1
ATOM 1504 C CA . LEU A 1 189 ? -2.890 -0.867 1.235 1.00 82.25 189 LEU A CA 1
ATOM 1505 C C . LEU A 1 189 ? -2.767 -1.325 -0.226 1.00 82.25 189 LEU A C 1
ATOM 1507 O O . LEU A 1 189 ? -2.387 -0.534 -1.095 1.00 82.25 189 LEU A O 1
ATOM 1511 N N . GLU A 1 190 ? -3.081 -2.588 -0.515 1.00 76.69 190 GLU A N 1
ATOM 1512 C CA . GLU A 1 190 ? -3.058 -3.133 -1.873 1.00 76.69 190 GLU A CA 1
ATOM 1513 C C . GLU A 1 190 ? -4.154 -2.541 -2.767 1.00 76.69 190 GLU A C 1
ATOM 1515 O O . GLU A 1 190 ? -3.889 -2.268 -3.947 1.00 76.69 190 GLU A O 1
ATOM 1520 N N . GLU A 1 191 ? -5.349 -2.323 -2.218 1.00 80.50 191 GLU A N 1
ATOM 1521 C CA . GLU A 1 191 ? -6.476 -1.658 -2.873 1.00 80.50 191 GLU A CA 1
ATOM 1522 C C . GLU A 1 191 ? -6.145 -0.205 -3.189 1.00 80.50 191 GLU A C 1
ATOM 1524 O O . GLU A 1 191 ? -6.264 0.202 -4.344 1.00 80.50 191 GLU A O 1
ATOM 1529 N N . GLN A 1 192 ? -5.622 0.546 -2.217 1.00 78.62 192 GLN A N 1
ATOM 1530 C CA . GLN A 1 192 ? -5.156 1.916 -2.419 1.00 78.62 192 GLN A CA 1
ATOM 1531 C C . GLN A 1 192 ? -4.105 1.979 -3.526 1.00 78.62 192 GLN A C 1
ATOM 1533 O O . GLN A 1 192 ? -4.197 2.795 -4.443 1.00 78.62 192 GLN A O 1
ATOM 1538 N N . ALA A 1 193 ? -3.111 1.093 -3.475 1.00 72.06 193 ALA A N 1
ATOM 1539 C CA . ALA A 1 193 ? -2.069 1.044 -4.487 1.00 72.06 193 ALA A CA 1
ATOM 1540 C C . ALA A 1 193 ? -2.628 0.647 -5.870 1.00 72.06 193 ALA A C 1
ATOM 1542 O O . ALA A 1 193 ? -2.131 1.110 -6.897 1.00 72.06 193 ALA A O 1
ATOM 1543 N N . SER A 1 194 ? -3.677 -0.182 -5.916 1.00 69.88 194 SER A N 1
ATOM 1544 C CA . SER A 1 194 ? -4.378 -0.558 -7.149 1.00 69.88 194 SER A CA 1
ATOM 1545 C C . SER A 1 194 ? -5.199 0.592 -7.729 1.00 69.88 194 SER A C 1
ATOM 1547 O O . SER A 1 194 ? -5.061 0.895 -8.912 1.00 69.88 194 SER A O 1
ATOM 1549 N N . ALA A 1 195 ? -6.005 1.260 -6.903 1.00 70.44 195 ALA A N 1
ATOM 1550 C CA . ALA A 1 195 ? -6.790 2.427 -7.287 1.00 70.44 195 ALA A CA 1
ATOM 1551 C C . ALA A 1 195 ? -5.879 3.540 -7.818 1.00 70.44 195 ALA A C 1
ATOM 1553 O O . ALA A 1 195 ? -6.163 4.151 -8.847 1.00 70.44 195 ALA A O 1
ATOM 1554 N N . ALA A 1 196 ? -4.723 3.720 -7.178 1.00 68.75 196 ALA A N 1
ATOM 1555 C CA . ALA A 1 196 ? -3.719 4.670 -7.609 1.00 68.75 196 ALA A CA 1
ATOM 1556 C C . ALA A 1 196 ? -3.151 4.314 -9.000 1.00 68.75 196 ALA A C 1
ATOM 1558 O O . ALA A 1 196 ? -2.960 5.199 -9.825 1.00 68.75 196 ALA A O 1
ATOM 1559 N N . CYS A 1 197 ? -2.933 3.038 -9.337 1.00 66.44 197 CYS A N 1
ATOM 1560 C CA . CYS A 1 197 ? -2.384 2.656 -10.646 1.00 66.44 197 CYS A CA 1
ATOM 1561 C C . CYS A 1 197 ? -3.333 2.919 -11.830 1.00 66.44 197 CYS A C 1
ATOM 1563 O O . CYS A 1 197 ? -2.864 3.031 -12.955 1.00 66.44 197 CYS A O 1
ATOM 1565 N N . GLY A 1 198 ? -4.634 3.129 -11.624 1.00 74.00 198 GLY A N 1
ATOM 1566 C CA . GLY A 1 198 ? -5.599 3.223 -12.727 1.00 74.00 198 GLY A CA 1
ATOM 1567 C C . GLY A 1 198 ? -5.885 1.857 -13.378 1.00 74.00 198 GLY A C 1
ATOM 1568 O O . GLY A 1 198 ? -5.425 0.819 -12.894 1.00 74.00 198 GLY A O 1
ATOM 1569 N N . PRO A 1 199 ? -6.689 1.807 -14.454 1.00 84.12 199 PRO A N 1
ATOM 1570 C CA . PRO A 1 199 ? -7.180 0.546 -15.000 1.00 84.12 199 PRO A CA 1
ATOM 1571 C C . PRO A 1 199 ? -6.062 -0.243 -15.704 1.00 84.12 199 PRO A C 1
ATOM 1573 O O . PRO A 1 199 ? -5.348 0.291 -16.550 1.00 84.12 199 PRO A O 1
ATOM 1576 N N . ARG A 1 200 ? -5.960 -1.551 -15.419 1.00 87.62 200 ARG A N 1
ATOM 1577 C CA . ARG A 1 200 ? -4.945 -2.481 -15.974 1.00 87.62 200 ARG A CA 1
ATOM 1578 C C . ARG A 1 200 ? -4.678 -2.333 -17.491 1.00 87.62 200 ARG A C 1
ATOM 1580 O O . ARG A 1 200 ? -3.506 -2.380 -17.877 1.00 87.62 200 ARG A O 1
ATOM 1587 N N . PRO A 1 201 ? -5.687 -2.144 -18.369 1.00 92.50 201 PRO A N 1
ATOM 1588 C CA . PRO A 1 201 ? -5.466 -1.931 -19.804 1.00 92.50 201 PRO A CA 1
ATOM 1589 C C . PRO A 1 201 ? -4.625 -0.697 -20.170 1.00 92.50 201 PRO A C 1
ATOM 1591 O O . PRO A 1 201 ? -4.084 -0.651 -21.262 1.00 92.50 201 PRO A O 1
ATOM 1594 N N . GLN A 1 202 ? -4.492 0.286 -19.277 1.00 93.19 202 GLN A N 1
ATOM 1595 C CA . GLN A 1 202 ? -3.718 1.517 -19.504 1.00 93.19 202 GLN A CA 1
ATOM 1596 C C . GLN A 1 202 ? -2.354 1.511 -18.799 1.00 93.19 202 GLN A C 1
ATOM 1598 O O . GLN A 1 202 ? -1.623 2.506 -18.833 1.00 93.19 202 GLN A O 1
ATOM 1603 N N . CYS A 1 203 ? -2.013 0.404 -18.140 1.00 96.19 203 CYS A N 1
ATOM 1604 C CA . CYS A 1 203 ? -0.821 0.276 -17.317 1.00 96.19 203 CYS A CA 1
ATOM 1605 C C . CYS A 1 203 ? 0.248 -0.570 -18.012 1.00 96.19 203 CYS A C 1
ATOM 1607 O O . CYS A 1 203 ? 0.003 -1.719 -18.391 1.00 96.19 203 CYS A O 1
ATOM 1609 N N . CYS A 1 204 ? 1.455 -0.021 -18.106 1.00 98.12 204 CYS A N 1
ATOM 1610 C CA . CYS A 1 204 ? 2.651 -0.691 -18.598 1.00 98.12 204 CYS A CA 1
ATOM 1611 C C . CYS A 1 204 ? 3.660 -0.823 -17.453 1.00 98.12 204 CYS A C 1
ATOM 1613 O O . CYS A 1 204 ? 3.892 0.142 -16.732 1.00 98.12 204 CYS A O 1
ATOM 1615 N N . CYS A 1 205 ? 4.290 -1.981 -17.272 1.00 98.25 205 CYS A N 1
ATOM 1616 C CA . CYS A 1 205 ? 5.392 -2.125 -16.320 1.00 98.25 205 CYS A CA 1
ATOM 1617 C C . CYS A 1 205 ? 6.715 -2.421 -17.018 1.00 98.25 205 CYS A C 1
ATOM 1619 O O . CYS A 1 205 ? 6.761 -2.771 -18.199 1.00 98.25 205 CYS A O 1
ATOM 1621 N N . PHE A 1 206 ? 7.798 -2.265 -16.261 1.00 98.50 206 PHE A N 1
ATOM 1622 C CA . PHE A 1 206 ? 9.150 -2.532 -16.728 1.00 98.50 206 PHE A CA 1
ATOM 1623 C C . PHE A 1 206 ? 9.768 -3.732 -16.018 1.00 98.50 206 PHE A C 1
ATOM 1625 O O . PHE A 1 206 ? 9.479 -4.033 -14.855 1.00 98.50 206 PHE A O 1
ATOM 1632 N N . SER A 1 207 ? 10.663 -4.415 -16.724 1.00 97.12 207 SER A N 1
ATOM 1633 C CA . SER A 1 207 ? 11.610 -5.325 -16.094 1.00 97.12 207 SER A CA 1
ATOM 1634 C C . SER A 1 207 ? 12.918 -5.336 -16.861 1.00 97.12 207 SER A C 1
ATOM 1636 O O . SER A 1 207 ? 12.953 -5.192 -18.074 1.00 97.12 207 SER A O 1
ATOM 1638 N N . GLY A 1 208 ? 14.034 -5.567 -16.191 1.00 95.12 208 GLY A N 1
ATOM 1639 C CA . GLY A 1 208 ? 15.273 -5.736 -16.928 1.00 95.12 208 GLY A CA 1
ATOM 1640 C C . GLY A 1 208 ? 16.441 -6.131 -16.068 1.00 95.12 208 GLY A C 1
ATOM 1641 O O . GLY A 1 208 ? 16.343 -6.272 -14.845 1.00 95.12 208 GLY A O 1
ATOM 1642 N N . HIS A 1 209 ? 17.553 -6.379 -16.739 1.00 92.56 209 HIS A N 1
ATOM 1643 C CA . HIS A 1 209 ? 18.778 -6.756 -16.068 1.00 92.56 209 HIS A CA 1
ATOM 1644 C C . HIS A 1 209 ? 19.438 -5.587 -15.333 1.00 92.56 209 HIS A C 1
ATOM 1646 O O . HIS A 1 209 ? 19.246 -4.408 -15.633 1.00 92.56 209 HIS A O 1
ATOM 1652 N N . ARG A 1 210 ? 20.260 -5.953 -14.343 1.00 94.31 210 ARG A N 1
ATOM 1653 C CA . ARG A 1 210 ? 21.214 -5.026 -13.737 1.00 94.31 210 ARG A CA 1
ATOM 1654 C C . ARG A 1 210 ? 22.262 -4.612 -14.780 1.00 94.31 210 ARG A C 1
ATOM 1656 O O . ARG A 1 210 ? 22.571 -5.440 -15.636 1.00 94.31 210 ARG A O 1
ATOM 1663 N N . PRO A 1 211 ? 22.861 -3.414 -14.668 1.00 93.38 211 PRO A N 1
ATOM 1664 C CA . PRO A 1 211 ? 23.862 -2.914 -15.610 1.00 93.38 211 PRO A CA 1
ATOM 1665 C C . PRO A 1 211 ? 24.988 -3.909 -15.915 1.00 93.38 211 PRO A C 1
ATOM 1667 O O . PRO A 1 211 ? 25.318 -4.124 -17.069 1.00 93.38 211 PRO A O 1
ATOM 1670 N N . GLU A 1 212 ? 25.518 -4.599 -14.903 1.00 93.00 212 GLU A N 1
ATOM 1671 C CA . GLU A 1 212 ? 26.608 -5.577 -15.050 1.00 93.00 212 GLU A CA 1
ATOM 1672 C C . GLU A 1 212 ? 26.227 -6.857 -15.812 1.00 93.00 212 GLU A C 1
ATOM 1674 O O . GLU A 1 212 ? 27.090 -7.676 -16.109 1.00 93.00 212 GLU A O 1
ATOM 1679 N N . LYS A 1 213 ? 24.938 -7.064 -16.097 1.00 91.12 213 LYS A N 1
ATOM 1680 C CA . LYS A 1 213 ? 24.434 -8.192 -16.894 1.00 91.12 213 LYS A CA 1
ATOM 1681 C C . LYS A 1 213 ? 24.056 -7.777 -18.319 1.00 91.12 213 LYS A C 1
ATOM 1683 O O . LYS A 1 213 ? 23.591 -8.619 -19.084 1.00 91.12 213 LYS A O 1
ATOM 1688 N N . LEU A 1 214 ? 24.208 -6.501 -18.664 1.00 91.56 214 LEU A N 1
ATOM 1689 C CA . LEU A 1 214 ? 23.911 -5.968 -19.988 1.00 91.56 214 LEU A CA 1
ATOM 1690 C C . LEU A 1 214 ? 25.208 -5.827 -20.785 1.00 91.56 214 LEU A C 1
ATOM 1692 O O . LEU A 1 214 ? 26.232 -5.414 -20.251 1.00 91.56 214 LEU A O 1
ATOM 1696 N N . SER A 1 215 ? 25.151 -6.173 -22.070 1.00 90.56 215 SER A N 1
ATOM 1697 C CA . SER A 1 215 ? 26.229 -5.899 -23.027 1.00 90.56 215 SER A CA 1
ATOM 1698 C C . SER A 1 215 ? 26.136 -4.494 -23.626 1.00 90.56 215 SER A C 1
ATOM 1700 O O . SER A 1 215 ? 27.130 -3.985 -24.131 1.00 90.56 215 SER A O 1
ATOM 1702 N N . ALA A 1 216 ? 24.948 -3.888 -23.582 1.00 93.50 216 ALA A N 1
ATOM 1703 C CA . ALA A 1 216 ? 24.683 -2.543 -24.070 1.00 93.50 216 ALA A CA 1
ATOM 1704 C C . ALA A 1 216 ? 25.005 -1.487 -23.007 1.00 93.50 216 ALA A C 1
ATOM 1706 O O . ALA A 1 216 ? 24.875 -1.721 -21.801 1.00 93.50 216 ALA A O 1
ATOM 1707 N N . THR A 1 217 ? 25.394 -0.306 -23.469 1.00 95.69 217 THR A N 1
ATOM 1708 C CA . THR A 1 217 ? 25.614 0.870 -22.633 1.00 95.69 217 THR A CA 1
ATOM 1709 C C . THR A 1 217 ? 24.294 1.427 -22.098 1.00 95.69 217 THR A C 1
ATOM 1711 O O . THR A 1 217 ? 23.218 1.213 -22.653 1.00 95.69 217 THR A O 1
ATOM 1714 N N . GLU A 1 218 ? 24.372 2.207 -21.019 1.00 95.44 218 GLU A N 1
ATOM 1715 C CA . GLU A 1 218 ? 23.209 2.920 -20.476 1.00 95.44 218 GLU A CA 1
ATOM 1716 C C . GLU A 1 218 ? 22.532 3.823 -21.518 1.00 95.44 218 GLU A C 1
ATOM 1718 O O . GLU A 1 218 ? 21.307 3.900 -21.540 1.00 95.44 218 GLU A O 1
ATOM 1723 N N . SER A 1 219 ? 23.307 4.481 -22.388 1.00 96.69 219 SER A N 1
ATOM 1724 C CA . SER A 1 219 ? 22.751 5.361 -23.422 1.00 96.69 219 SER A CA 1
ATOM 1725 C C . SER A 1 219 ? 21.908 4.582 -24.428 1.00 96.69 219 SER A C 1
ATOM 1727 O O . SER A 1 219 ? 20.790 4.989 -24.716 1.00 96.69 219 SER A O 1
ATOM 1729 N N . GLU A 1 220 ? 22.412 3.446 -24.917 1.00 97.44 220 GLU A N 1
ATOM 1730 C CA . GLU A 1 220 ? 21.687 2.597 -25.872 1.00 97.44 220 GLU A CA 1
ATOM 1731 C C . GLU A 1 220 ? 20.389 2.064 -25.262 1.00 97.44 220 GLU A C 1
ATOM 1733 O O . GLU A 1 220 ? 19.328 2.153 -25.874 1.00 97.44 220 GLU A O 1
ATOM 1738 N N . VAL A 1 221 ? 20.452 1.580 -24.017 1.00 97.56 221 VAL A N 1
ATOM 1739 C CA . VAL A 1 221 ? 19.270 1.060 -23.318 1.00 97.56 221 VAL A CA 1
ATOM 1740 C C . VAL A 1 221 ? 18.223 2.152 -23.115 1.00 97.56 221 VAL A C 1
ATOM 1742 O O . VAL A 1 221 ? 17.034 1.889 -23.279 1.00 97.56 221 VAL A O 1
ATOM 1745 N N . ARG A 1 222 ? 18.635 3.380 -22.774 1.00 98.00 222 ARG A N 1
ATOM 1746 C CA . ARG A 1 222 ? 17.704 4.505 -22.616 1.00 98.00 222 ARG A CA 1
ATOM 1747 C C . ARG A 1 222 ? 17.037 4.887 -23.933 1.00 98.00 222 ARG A C 1
ATOM 1749 O O . ARG A 1 222 ? 15.833 5.098 -23.911 1.00 98.00 222 ARG A O 1
ATOM 1756 N N . THR A 1 223 ? 17.764 4.884 -25.050 1.00 98.00 223 THR A N 1
ATOM 1757 C CA . THR A 1 223 ? 17.179 5.117 -26.381 1.00 98.00 223 THR A CA 1
ATOM 1758 C C . THR A 1 223 ? 16.135 4.057 -26.735 1.00 98.00 223 THR A C 1
ATOM 1760 O O . THR A 1 223 ? 15.055 4.394 -27.212 1.00 98.00 223 THR A O 1
ATOM 1763 N N . TRP A 1 224 ? 16.404 2.776 -26.457 1.00 97.94 224 TRP A N 1
ATOM 1764 C CA . TRP A 1 224 ? 15.410 1.718 -26.683 1.00 97.94 224 TRP A CA 1
ATOM 1765 C C . TRP A 1 224 ? 14.179 1.890 -25.795 1.00 97.94 224 TRP A C 1
ATOM 1767 O O . TRP A 1 224 ? 13.050 1.737 -26.258 1.00 97.94 224 TRP A O 1
ATOM 1777 N N . LEU A 1 225 ? 14.391 2.208 -24.515 1.00 98.44 225 LEU A N 1
ATOM 1778 C CA . LEU A 1 225 ? 13.304 2.445 -23.569 1.00 98.44 225 LEU A CA 1
ATOM 1779 C C . LEU A 1 225 ? 12.435 3.622 -24.008 1.00 98.44 225 LEU A C 1
ATOM 1781 O O . LEU A 1 225 ? 11.221 3.482 -24.004 1.00 98.44 225 LEU A O 1
ATOM 1785 N N . GLU A 1 226 ? 13.036 4.738 -24.411 1.00 98.06 226 GLU A N 1
ATOM 1786 C CA . GLU A 1 226 ? 12.339 5.925 -24.914 1.00 98.06 226 GLU A CA 1
ATOM 1787 C C . GLU A 1 226 ? 11.441 5.581 -26.102 1.00 98.06 226 GLU A C 1
ATOM 1789 O O . GLU A 1 226 ? 10.228 5.770 -26.017 1.00 98.06 226 GLU A O 1
ATOM 1794 N N . GLU A 1 227 ? 11.982 4.912 -27.124 1.00 98.19 227 GLU A N 1
ATOM 1795 C CA . GLU A 1 227 ? 11.200 4.463 -28.281 1.00 98.19 227 GLU A CA 1
ATOM 1796 C C . GLU A 1 227 ? 10.019 3.563 -27.864 1.00 98.19 227 GLU A C 1
ATOM 1798 O O . GLU A 1 227 ? 8.885 3.738 -28.322 1.00 98.19 227 GLU A O 1
ATOM 1803 N N . LYS A 1 228 ? 10.245 2.571 -26.990 1.00 98.44 228 LYS A N 1
ATOM 1804 C CA . LYS A 1 228 ? 9.179 1.645 -26.562 1.00 98.44 228 LYS A CA 1
ATOM 1805 C C . LYS A 1 228 ? 8.152 2.299 -25.642 1.00 98.44 228 LYS A C 1
ATOM 1807 O O . LYS A 1 228 ? 6.975 1.948 -25.725 1.00 98.44 228 LYS A O 1
ATOM 1812 N N . ILE A 1 229 ? 8.564 3.243 -24.802 1.00 98.56 229 ILE A N 1
ATOM 1813 C CA . ILE A 1 229 ? 7.665 3.994 -23.925 1.00 98.56 229 ILE A CA 1
ATOM 1814 C C . ILE A 1 229 ? 6.791 4.924 -24.764 1.00 98.56 229 ILE A C 1
ATOM 1816 O O . ILE A 1 229 ? 5.576 4.887 -24.604 1.00 98.56 229 ILE A O 1
ATOM 1820 N N . GLU A 1 230 ? 7.350 5.665 -25.721 1.00 98.00 230 GLU A N 1
ATOM 1821 C CA . GLU A 1 230 ? 6.565 6.497 -26.641 1.00 98.00 230 GLU A CA 1
ATOM 1822 C C . GLU A 1 230 ? 5.559 5.682 -27.461 1.00 98.00 230 GLU A C 1
ATOM 1824 O O . GLU A 1 230 ? 4.414 6.100 -27.639 1.00 98.00 230 GLU A O 1
ATOM 1829 N N . ASN A 1 231 ? 5.966 4.502 -27.945 1.00 98.12 231 ASN A N 1
ATOM 1830 C CA . ASN A 1 231 ? 5.053 3.570 -28.609 1.00 98.12 231 ASN A CA 1
ATOM 1831 C C . ASN A 1 231 ? 3.896 3.176 -27.675 1.00 98.12 231 ASN A C 1
ATOM 1833 O O . ASN A 1 231 ? 2.741 3.224 -28.082 1.00 98.12 231 ASN A O 1
ATOM 1837 N N . ALA A 1 232 ? 4.182 2.849 -26.411 1.00 98.19 232 ALA A N 1
ATOM 1838 C CA . ALA A 1 232 ? 3.140 2.545 -25.434 1.00 98.19 232 ALA A CA 1
ATOM 1839 C C . ALA A 1 232 ? 2.220 3.748 -25.162 1.00 98.19 232 ALA A C 1
ATOM 1841 O O . ALA A 1 232 ? 1.007 3.575 -25.103 1.00 98.19 232 ALA A O 1
ATOM 1842 N N . VAL A 1 233 ? 2.750 4.970 -25.066 1.00 97.81 233 VAL A N 1
ATOM 1843 C CA . VAL A 1 233 ? 1.907 6.170 -24.922 1.00 97.81 233 VAL A CA 1
ATOM 1844 C C . VAL A 1 233 ? 0.965 6.325 -26.117 1.00 97.81 233 VAL A C 1
ATOM 1846 O O . VAL A 1 233 ? -0.228 6.563 -25.929 1.00 97.81 233 VAL A O 1
ATOM 1849 N N . ARG A 1 234 ? 1.465 6.128 -27.344 1.00 97.25 234 ARG A N 1
ATOM 1850 C CA . ARG A 1 234 ? 0.645 6.163 -28.568 1.00 97.25 234 ARG A CA 1
ATOM 1851 C C . ARG A 1 234 ? -0.435 5.081 -28.594 1.00 97.25 234 ARG A C 1
ATOM 1853 O O . ARG A 1 234 ? -1.528 5.340 -29.089 1.00 97.25 234 ARG A O 1
ATOM 1860 N N . ASP A 1 235 ? -0.162 3.927 -27.995 1.00 97.25 235 ASP A N 1
ATOM 1861 C CA . ASP A 1 235 ? -1.122 2.830 -27.834 1.00 97.25 235 ASP A CA 1
ATOM 1862 C C . ASP A 1 235 ? -2.138 3.069 -26.692 1.00 97.25 235 ASP A C 1
ATOM 1864 O O . ASP A 1 235 ? -2.976 2.212 -26.417 1.00 97.25 235 ASP A O 1
ATOM 1868 N N . GLY A 1 236 ? -2.097 4.231 -26.027 1.00 96.00 236 GLY A N 1
ATOM 1869 C CA . GLY A 1 236 ? -3.064 4.633 -25.001 1.00 96.00 236 GLY A CA 1
ATOM 1870 C C . GLY A 1 236 ? -2.674 4.274 -23.566 1.00 96.00 236 GLY A C 1
ATOM 1871 O O . GLY A 1 236 ? -3.503 4.392 -22.659 1.00 96.00 236 GLY A O 1
ATOM 1872 N N . PHE A 1 237 ? -1.428 3.856 -23.330 1.00 97.50 237 PHE A N 1
ATOM 1873 C CA . PHE A 1 237 ? -0.921 3.641 -21.977 1.00 97.50 237 PHE A CA 1
ATOM 1874 C C . PHE A 1 237 ? -0.626 4.980 -21.300 1.00 97.50 237 PHE A C 1
ATOM 1876 O O . PHE A 1 237 ? 0.151 5.794 -21.795 1.00 97.50 237 PHE A O 1
ATOM 1883 N N . THR A 1 238 ? -1.228 5.195 -20.134 1.00 96.38 238 THR A N 1
ATOM 1884 C CA . THR A 1 238 ? -1.108 6.445 -19.365 1.00 96.38 238 THR A CA 1
ATOM 1885 C C . THR A 1 238 ? -0.366 6.252 -18.050 1.00 96.38 238 THR A C 1
ATOM 1887 O O . THR A 1 238 ? -0.055 7.226 -17.370 1.00 96.38 238 THR A O 1
ATOM 1890 N N . THR A 1 239 ? -0.078 5.006 -17.664 1.00 96.88 239 THR A N 1
ATOM 1891 C CA . THR A 1 239 ? 0.549 4.696 -16.374 1.00 96.88 239 THR A CA 1
ATOM 1892 C C . THR A 1 239 ? 1.702 3.734 -16.550 1.00 96.88 239 THR A C 1
ATOM 1894 O O . THR A 1 239 ? 1.540 2.654 -17.118 1.00 96.88 239 THR A O 1
ATOM 1897 N N . PHE A 1 240 ? 2.858 4.107 -16.012 1.00 98.31 240 PHE A N 1
ATOM 1898 C CA . PHE A 1 240 ? 4.082 3.335 -16.125 1.00 98.31 240 PHE A CA 1
ATOM 1899 C C . PHE A 1 240 ? 4.604 2.941 -14.748 1.00 98.31 240 PHE A C 1
ATOM 1901 O O . PHE A 1 240 ? 4.849 3.792 -13.896 1.00 98.31 240 PHE A O 1
ATOM 1908 N N . ILE A 1 241 ? 4.779 1.640 -14.531 1.00 98.19 241 ILE A N 1
ATOM 1909 C CA . ILE A 1 241 ? 5.179 1.072 -13.245 1.00 98.19 241 ILE A CA 1
ATOM 1910 C C . ILE A 1 241 ? 6.647 0.648 -13.305 1.00 98.19 241 ILE A C 1
ATOM 1912 O O . ILE A 1 241 ? 7.011 -0.324 -13.975 1.00 98.19 241 ILE A O 1
ATOM 1916 N N . SER A 1 242 ? 7.494 1.371 -12.573 1.00 98.06 242 SER A N 1
ATOM 1917 C CA . SER A 1 242 ? 8.896 1.021 -12.374 1.00 98.06 242 SER A CA 1
ATOM 1918 C C . SER A 1 242 ? 9.068 0.107 -11.172 1.00 98.06 242 SER A C 1
ATOM 1920 O O . SER A 1 242 ? 8.544 0.335 -10.085 1.00 98.06 242 SER A O 1
ATOM 1922 N N . GLY A 1 243 ? 9.917 -0.894 -11.361 1.00 97.31 243 GLY A N 1
ATOM 1923 C CA . GLY A 1 243 ? 10.379 -1.793 -10.324 1.00 97.31 243 GLY A CA 1
ATOM 1924 C C . GLY A 1 243 ? 11.401 -1.247 -9.331 1.00 97.31 243 GLY A C 1
ATOM 1925 O O . GLY A 1 243 ? 11.867 -1.992 -8.461 1.00 97.31 243 GLY A O 1
ATOM 1926 N N . MET A 1 244 ? 11.819 0.007 -9.525 1.00 97.44 244 MET A N 1
ATOM 1927 C CA . MET A 1 244 ? 12.741 0.753 -8.662 1.00 97.44 244 MET A CA 1
ATOM 1928 C C . MET A 1 244 ? 14.056 0.040 -8.371 1.00 97.44 244 MET A C 1
ATOM 1930 O O . MET A 1 244 ? 14.633 0.097 -7.292 1.00 97.44 244 MET A O 1
ATOM 1934 N N . SER A 1 245 ? 14.538 -0.684 -9.363 1.00 96.25 245 SER A N 1
ATOM 1935 C CA . SER A 1 245 ? 15.599 -1.656 -9.239 1.00 96.25 245 SER A CA 1
ATOM 1936 C C . SER A 1 245 ? 16.780 -1.179 -10.094 1.00 96.25 245 SER A C 1
ATOM 1938 O O . SER A 1 245 ? 16.596 -0.845 -11.257 1.00 96.25 245 SER A O 1
ATOM 1940 N N . ARG A 1 246 ? 18.009 -1.160 -9.553 1.00 95.94 246 ARG A N 1
ATOM 1941 C CA . ARG A 1 246 ? 19.210 -0.686 -10.274 1.00 95.94 246 ARG A CA 1
ATOM 1942 C C . ARG A 1 246 ? 19.295 -1.166 -11.734 1.00 95.94 246 ARG A C 1
ATOM 1944 O O . ARG A 1 246 ? 19.183 -2.370 -11.981 1.00 95.94 246 ARG A O 1
ATOM 1951 N N . GLY A 1 247 ? 19.578 -0.242 -12.655 1.00 96.38 247 GLY A N 1
ATOM 1952 C CA . GLY A 1 247 ? 19.608 -0.480 -14.101 1.00 96.38 247 GLY A CA 1
ATOM 1953 C C . GLY A 1 247 ? 18.294 -0.109 -14.770 1.00 96.38 247 GLY A C 1
ATOM 1954 O O . GLY A 1 247 ? 17.779 0.982 -14.541 1.00 96.38 247 GLY A O 1
ATOM 1955 N N . VAL A 1 248 ? 17.768 -1.037 -15.570 1.00 97.88 248 VAL A N 1
ATOM 1956 C CA . VAL A 1 248 ? 16.629 -0.832 -16.479 1.00 97.88 248 VAL A CA 1
ATOM 1957 C C . VAL A 1 248 ? 15.415 -0.217 -15.790 1.00 97.88 248 VAL A C 1
ATOM 1959 O O . VAL A 1 248 ? 14.861 0.732 -16.327 1.00 97.88 248 VAL A O 1
ATOM 1962 N N . ASP A 1 249 ? 15.029 -0.690 -14.599 1.00 98.12 249 ASP A N 1
ATOM 1963 C CA . ASP A 1 249 ? 13.835 -0.162 -13.922 1.00 98.12 249 ASP A CA 1
ATOM 1964 C C . ASP A 1 249 ? 14.006 1.331 -13.563 1.00 98.12 249 ASP A C 1
ATOM 1966 O O . ASP A 1 249 ? 13.077 2.118 -13.750 1.00 98.12 249 ASP A O 1
ATOM 1970 N N . LEU A 1 250 ? 15.189 1.748 -13.085 1.00 98.44 250 LEU A N 1
ATOM 1971 C CA . LEU A 1 250 ? 15.454 3.164 -12.786 1.00 98.44 250 LEU A CA 1
ATOM 1972 C C . LEU A 1 250 ? 15.606 3.997 -14.060 1.00 98.44 250 LEU A C 1
ATOM 1974 O O . LEU A 1 250 ? 15.058 5.090 -14.140 1.00 98.44 250 LEU A O 1
ATOM 1978 N N . TRP A 1 251 ? 16.303 3.483 -15.074 1.00 98.62 251 TRP A N 1
ATOM 1979 C CA . TRP A 1 251 ? 16.442 4.179 -16.354 1.00 98.62 251 TRP A CA 1
ATOM 1980 C C . TRP A 1 251 ? 15.092 4.407 -17.034 1.00 98.62 251 TRP A C 1
ATOM 1982 O O . TRP A 1 251 ? 14.838 5.513 -17.498 1.00 98.62 251 TRP A O 1
ATOM 1992 N N . ALA A 1 252 ? 14.210 3.405 -17.030 1.00 98.62 252 ALA A N 1
ATOM 1993 C CA . ALA A 1 252 ? 12.852 3.527 -17.548 1.00 98.62 252 ALA A CA 1
ATOM 1994 C C . ALA A 1 252 ? 12.038 4.551 -16.748 1.00 98.62 252 ALA A C 1
ATOM 1996 O O . ALA A 1 252 ? 11.363 5.383 -17.343 1.00 98.62 252 ALA A O 1
ATOM 1997 N N . GLY A 1 253 ? 12.163 4.551 -15.414 1.00 98.25 253 GLY A N 1
ATOM 1998 C CA . GLY A 1 253 ? 11.540 5.568 -14.563 1.00 98.25 253 GLY A CA 1
ATOM 1999 C C . GLY A 1 253 ? 11.963 6.991 -14.940 1.00 98.25 253 GLY A C 1
ATOM 2000 O O . GLY A 1 253 ? 11.111 7.862 -15.081 1.00 98.25 253 GLY A O 1
ATOM 2001 N N . VAL A 1 254 ? 13.262 7.217 -15.177 1.00 98.31 254 VAL A N 1
ATOM 2002 C CA . VAL A 1 254 ? 13.777 8.530 -15.610 1.00 98.31 254 VAL A CA 1
ATOM 2003 C C . VAL A 1 254 ? 13.248 8.911 -16.994 1.00 98.31 254 VAL A C 1
ATOM 2005 O O . VAL A 1 254 ? 12.902 10.065 -17.212 1.00 98.31 254 VAL A O 1
ATOM 2008 N N . VAL A 1 255 ? 13.165 7.965 -17.932 1.00 98.56 255 VAL A N 1
ATOM 2009 C CA . VAL A 1 255 ? 12.608 8.232 -19.269 1.00 98.56 255 VAL A CA 1
ATOM 2010 C C . VAL A 1 255 ? 11.131 8.633 -19.182 1.00 98.56 255 VAL A C 1
ATOM 2012 O O . VAL A 1 255 ? 10.745 9.640 -19.765 1.00 98.56 255 VAL A O 1
ATOM 2015 N N . VAL A 1 256 ? 10.320 7.916 -18.397 1.00 98.50 256 VAL A N 1
ATOM 2016 C CA . VAL A 1 256 ? 8.913 8.287 -18.150 1.00 98.50 256 VAL A CA 1
ATOM 2017 C C . VAL A 1 256 ? 8.813 9.685 -17.539 1.00 98.50 256 VAL A C 1
ATOM 2019 O O . VAL A 1 256 ? 7.973 10.474 -17.963 1.00 98.50 256 VAL A O 1
ATOM 2022 N N . LEU A 1 257 ? 9.668 10.006 -16.562 1.00 96.38 257 LEU A N 1
ATOM 2023 C CA . LEU A 1 257 ? 9.694 11.328 -15.938 1.00 96.38 257 LEU A CA 1
ATOM 2024 C C . LEU A 1 257 ? 9.983 12.431 -16.965 1.00 96.38 257 LEU A C 1
ATOM 2026 O O . LEU A 1 257 ? 9.273 13.432 -16.988 1.00 96.38 257 LEU A O 1
ATOM 2030 N N . ASN A 1 258 ? 10.988 12.232 -17.822 1.00 97.06 258 ASN A N 1
ATOM 2031 C CA . ASN A 1 258 ? 11.362 13.193 -18.858 1.00 97.06 258 ASN A CA 1
ATOM 2032 C C . ASN A 1 258 ? 10.194 13.460 -19.821 1.00 97.06 258 ASN A C 1
ATOM 2034 O O . ASN A 1 258 ? 9.795 14.607 -20.012 1.00 97.06 258 ASN A O 1
ATOM 2038 N N . LEU A 1 259 ? 9.577 12.396 -20.336 1.00 96.75 259 LEU A N 1
ATOM 2039 C CA . LEU A 1 259 ? 8.421 12.493 -21.230 1.00 96.75 259 LEU A CA 1
ATOM 2040 C C . LEU A 1 259 ? 7.218 13.180 -20.559 1.00 96.75 259 LEU A C 1
ATOM 2042 O O . LEU A 1 259 ? 6.496 13.959 -21.182 1.00 96.75 259 LEU A O 1
ATOM 2046 N N . LYS A 1 260 ? 7.014 12.941 -19.259 1.00 95.06 260 LYS A N 1
ATOM 2047 C CA . LYS A 1 260 ? 6.004 13.648 -18.463 1.00 95.06 260 LYS A CA 1
ATOM 2048 C C . LYS A 1 260 ? 6.324 15.141 -18.348 1.00 95.06 260 LYS A C 1
ATOM 2050 O O . LYS A 1 260 ? 5.429 15.966 -18.516 1.00 95.06 260 LYS A O 1
ATOM 2055 N N . THR A 1 261 ? 7.581 15.513 -18.092 1.00 92.62 261 THR A N 1
ATOM 2056 C CA . THR A 1 261 ? 7.999 16.929 -18.046 1.00 92.62 261 THR A CA 1
ATOM 2057 C C . THR A 1 261 ? 7.903 17.635 -19.397 1.00 92.62 261 THR A C 1
ATOM 2059 O O . THR A 1 261 ? 7.713 18.847 -19.430 1.00 92.62 261 THR A O 1
ATOM 2062 N N . GLU A 1 262 ? 7.953 16.891 -20.501 1.00 95.12 262 GLU A N 1
ATOM 2063 C CA . GLU A 1 262 ? 7.691 17.392 -21.857 1.00 95.12 262 GLU A CA 1
ATOM 2064 C C . GLU A 1 262 ? 6.191 17.581 -22.155 1.00 95.12 262 GLU A C 1
ATOM 2066 O O . GLU A 1 262 ? 5.819 18.065 -23.222 1.00 95.12 262 GLU A O 1
ATOM 2071 N N . GLY A 1 263 ? 5.317 17.260 -21.194 1.00 90.94 263 GLY A N 1
ATOM 2072 C CA . GLY A 1 263 ? 3.883 17.532 -21.255 1.00 90.94 263 GLY A CA 1
ATOM 2073 C C . GLY A 1 263 ? 3.022 16.333 -21.643 1.00 90.94 263 GLY A C 1
ATOM 2074 O O . GLY A 1 263 ? 1.815 16.505 -21.828 1.00 90.94 263 GLY A O 1
ATOM 2075 N N . LEU A 1 264 ? 3.585 15.122 -21.751 1.00 93.44 264 LEU A N 1
ATOM 2076 C CA . LEU A 1 264 ? 2.759 13.933 -21.960 1.00 93.44 264 LEU A CA 1
ATOM 2077 C C . LEU A 1 264 ? 1.903 13.645 -20.711 1.00 93.44 264 LEU A C 1
ATOM 2079 O O . LEU A 1 264 ? 2.427 13.656 -19.593 1.00 93.44 264 LEU A O 1
ATOM 2083 N N . PRO A 1 265 ? 0.597 13.342 -20.869 1.00 92.69 265 PRO A N 1
ATOM 2084 C CA . PRO A 1 265 ? -0.329 13.113 -19.759 1.00 92.69 265 PRO A CA 1
ATOM 2085 C C . PRO A 1 265 ? -0.175 11.693 -19.191 1.00 92.69 265 PRO A C 1
ATOM 2087 O O . PRO A 1 265 ? -1.098 10.877 -19.232 1.00 92.69 265 PRO A O 1
ATOM 2090 N N . ILE A 1 266 ? 1.019 11.383 -18.693 1.00 95.62 266 ILE A N 1
ATOM 2091 C CA . ILE A 1 266 ? 1.395 10.065 -18.184 1.00 95.62 266 ILE A CA 1
ATOM 2092 C C . ILE A 1 266 ? 1.792 10.134 -16.711 1.00 95.62 266 ILE A C 1
ATOM 2094 O O . ILE A 1 266 ? 2.182 11.180 -16.192 1.00 95.62 266 ILE A O 1
ATOM 2098 N N . ARG A 1 267 ? 1.696 8.990 -16.036 1.00 94.44 267 ARG A N 1
ATOM 2099 C CA . ARG A 1 267 ? 1.987 8.841 -14.610 1.00 94.44 267 ARG A CA 1
ATOM 2100 C C . ARG A 1 267 ? 3.099 7.831 -14.383 1.00 94.44 267 ARG A C 1
ATOM 2102 O O . ARG A 1 267 ? 3.137 6.788 -15.038 1.00 94.44 267 ARG A O 1
ATOM 2109 N N . LEU A 1 268 ? 3.958 8.120 -13.413 1.00 96.25 268 LEU A N 1
ATOM 2110 C CA . LEU A 1 268 ? 4.988 7.214 -12.927 1.00 96.25 268 LEU A CA 1
ATOM 2111 C C . LEU A 1 268 ? 4.570 6.623 -11.578 1.00 96.25 268 LEU A C 1
ATOM 2113 O O . LEU A 1 268 ? 4.331 7.349 -10.614 1.00 96.25 268 LEU A O 1
ATOM 2117 N N . VAL A 1 269 ? 4.546 5.294 -11.508 1.00 95.44 269 VAL A N 1
ATOM 2118 C CA . VAL A 1 269 ? 4.379 4.528 -10.271 1.00 95.44 269 VAL A CA 1
ATOM 2119 C C . VAL A 1 269 ? 5.703 3.859 -9.918 1.00 95.44 269 VAL A C 1
ATOM 2121 O O . VAL A 1 269 ? 6.244 3.067 -10.691 1.00 95.44 269 VAL A O 1
ATOM 2124 N N . CYS A 1 270 ? 6.212 4.135 -8.726 1.00 94.69 270 CYS A N 1
ATOM 2125 C CA . CYS A 1 270 ? 7.423 3.535 -8.187 1.00 94.69 270 CYS A CA 1
ATOM 2126 C C . CYS A 1 270 ? 7.066 2.378 -7.247 1.00 94.69 270 CYS A C 1
ATOM 2128 O O . CYS A 1 270 ? 6.707 2.597 -6.093 1.00 94.69 270 CYS A O 1
ATOM 2130 N N . ALA A 1 271 ? 7.196 1.138 -7.723 1.00 94.69 271 ALA A N 1
ATOM 2131 C CA . ALA A 1 271 ? 6.964 -0.075 -6.943 1.00 94.69 271 ALA A CA 1
ATOM 2132 C C . ALA A 1 271 ? 8.283 -0.604 -6.358 1.00 94.69 271 ALA A C 1
ATOM 2134 O O . ALA A 1 271 ? 8.984 -1.420 -6.968 1.00 94.69 271 ALA A O 1
ATOM 2135 N N . SER A 1 272 ? 8.628 -0.138 -5.158 1.00 92.56 272 SER A N 1
ATOM 2136 C CA . SER A 1 272 ? 9.818 -0.590 -4.442 1.00 92.56 272 SER A CA 1
ATOM 2137 C C . SER A 1 272 ? 9.558 -1.888 -3.661 1.00 92.56 272 SER A C 1
ATOM 2139 O O . SER A 1 272 ? 8.509 -2.038 -3.037 1.00 92.56 272 SER A O 1
ATOM 2141 N N . PRO A 1 273 ? 10.493 -2.857 -3.650 1.00 88.94 273 PRO A N 1
ATOM 2142 C CA . PRO A 1 273 ? 10.333 -4.096 -2.894 1.00 88.94 273 PRO A CA 1
ATOM 2143 C C . PRO A 1 273 ? 10.118 -3.903 -1.387 1.00 88.94 273 PRO A C 1
ATOM 2145 O O . PRO A 1 273 ? 9.310 -4.632 -0.823 1.00 88.94 273 PRO A O 1
ATOM 2148 N N . PHE A 1 274 ? 10.855 -2.989 -0.745 1.00 82.25 274 PHE A N 1
ATOM 2149 C CA . PHE A 1 274 ? 10.772 -2.675 0.690 1.00 82.25 274 PHE A CA 1
ATOM 2150 C C . PHE A 1 274 ? 11.531 -1.367 1.012 1.00 82.25 274 PHE A C 1
ATOM 2152 O O . PHE A 1 274 ? 12.379 -0.955 0.212 1.00 82.25 274 PHE A O 1
ATOM 2159 N N . PRO A 1 275 ? 11.265 -0.704 2.155 1.00 77.62 275 PRO A N 1
ATOM 2160 C CA . PRO A 1 275 ? 11.998 0.492 2.578 1.00 77.62 275 PRO A CA 1
ATOM 2161 C C . PRO A 1 275 ? 13.504 0.242 2.761 1.00 77.62 275 PRO A C 1
ATOM 2163 O O . PRO A 1 275 ? 13.911 -0.733 3.388 1.00 77.62 275 PRO A O 1
ATOM 2166 N N . GLY A 1 276 ? 14.353 1.120 2.220 1.00 79.94 276 GLY A N 1
ATOM 2167 C CA . GLY A 1 276 ? 15.814 0.988 2.308 1.00 79.94 276 GLY A CA 1
ATOM 2168 C C . GLY A 1 276 ? 16.421 -0.065 1.371 1.00 79.94 276 GLY A C 1
ATOM 2169 O O . GLY A 1 276 ? 17.561 -0.499 1.573 1.00 79.94 276 GLY A O 1
ATOM 2170 N N . PHE A 1 277 ? 15.689 -0.490 0.336 1.00 89.50 277 PHE A N 1
ATOM 2171 C CA . PHE A 1 277 ? 16.161 -1.424 -0.693 1.00 89.50 277 PHE A CA 1
ATOM 2172 C C . PHE A 1 277 ? 17.469 -0.973 -1.381 1.00 89.50 277 PHE A C 1
ATOM 2174 O O . PHE A 1 277 ? 18.306 -1.794 -1.767 1.00 89.50 277 PHE A O 1
ATOM 2181 N N . GLU A 1 278 ? 17.671 0.334 -1.492 1.00 93.94 278 GLU A N 1
ATOM 2182 C CA . GLU A 1 278 ? 18.821 0.998 -2.100 1.00 93.94 278 GLU A CA 1
ATOM 2183 C C . GLU A 1 278 ? 20.022 1.191 -1.158 1.00 93.94 278 GLU A C 1
ATOM 2185 O O . GLU A 1 278 ? 21.088 1.633 -1.595 1.00 93.94 278 GLU A O 1
ATOM 2190 N N . SER A 1 279 ? 19.885 0.856 0.130 1.00 87.94 279 SER A N 1
ATOM 2191 C CA . SER A 1 279 ? 20.859 1.157 1.197 1.00 87.94 279 SER A CA 1
ATOM 2192 C C . SER A 1 279 ? 22.294 0.698 0.898 1.00 87.94 279 SER A C 1
ATOM 2194 O O . SER A 1 279 ? 23.249 1.389 1.258 1.00 87.94 279 SER A O 1
ATOM 2196 N N . GLY A 1 280 ? 22.468 -0.410 0.173 1.00 90.94 280 GLY A N 1
ATOM 2197 C CA . GLY A 1 280 ? 23.777 -0.944 -0.224 1.00 90.94 280 GLY A CA 1
ATOM 2198 C C . GLY A 1 280 ? 24.351 -0.405 -1.543 1.00 90.94 280 GLY A C 1
ATOM 2199 O O . GLY A 1 280 ? 25.401 -0.872 -1.977 1.00 90.94 280 GLY A O 1
ATOM 2200 N N . TRP A 1 281 ? 23.675 0.512 -2.244 1.00 96.56 281 TRP A N 1
ATOM 2201 C CA . TRP A 1 281 ? 24.091 0.935 -3.589 1.00 96.56 281 TRP A CA 1
ATOM 2202 C C . TRP A 1 281 ? 25.104 2.086 -3.578 1.00 96.56 281 TRP A C 1
ATOM 2204 O O . TRP A 1 281 ? 25.189 2.877 -2.637 1.00 96.56 281 TRP A O 1
ATOM 2214 N N . ALA A 1 282 ? 25.856 2.219 -4.676 1.00 96.94 282 ALA A N 1
ATOM 2215 C CA . ALA A 1 282 ? 26.714 3.380 -4.901 1.00 96.94 282 ALA A CA 1
ATOM 2216 C C . ALA A 1 282 ? 25.886 4.677 -4.981 1.00 96.94 282 ALA A C 1
ATOM 2218 O O . ALA A 1 282 ? 24.745 4.665 -5.449 1.00 96.94 282 ALA A O 1
ATOM 2219 N N . LYS A 1 283 ? 26.492 5.807 -4.584 1.00 96.56 283 LYS A N 1
ATOM 2220 C CA . LYS A 1 283 ? 25.825 7.117 -4.436 1.00 96.56 283 LYS A CA 1
ATOM 2221 C C . LYS A 1 283 ? 24.957 7.503 -5.638 1.00 96.56 283 LYS A C 1
ATOM 2223 O O . LYS A 1 283 ? 23.803 7.858 -5.448 1.00 96.56 283 LYS A O 1
ATOM 2228 N N . ARG A 1 284 ? 25.471 7.345 -6.864 1.00 96.12 284 ARG A N 1
ATOM 2229 C CA . ARG A 1 284 ? 24.741 7.658 -8.107 1.00 96.12 284 ARG A CA 1
ATOM 2230 C C . ARG A 1 284 ? 23.380 6.953 -8.204 1.00 96.12 284 ARG A C 1
ATOM 2232 O O . ARG A 1 284 ? 22.411 7.560 -8.640 1.00 96.12 284 ARG A O 1
ATOM 2239 N N . TRP A 1 285 ? 23.308 5.685 -7.802 1.00 97.19 285 TRP A N 1
ATOM 2240 C CA . TRP A 1 285 ? 22.070 4.903 -7.864 1.00 97.19 285 TRP A CA 1
ATOM 2241 C C . TRP A 1 285 ? 21.088 5.282 -6.766 1.00 97.19 285 TRP A C 1
ATOM 2243 O O . TRP A 1 285 ? 19.892 5.316 -7.028 1.00 97.19 285 TRP A O 1
ATOM 2253 N N . LYS A 1 286 ? 21.592 5.595 -5.567 1.00 92.94 286 LYS A N 1
ATOM 2254 C CA . LYS A 1 286 ? 20.769 6.118 -4.471 1.00 92.94 286 LYS A CA 1
ATOM 2255 C C . LYS A 1 286 ? 20.139 7.452 -4.853 1.00 92.94 286 LYS A C 1
ATOM 2257 O O . LYS A 1 286 ? 18.939 7.604 -4.698 1.00 92.94 286 LYS A O 1
ATOM 2262 N N . THR A 1 287 ? 20.927 8.374 -5.412 1.00 91.88 287 THR A N 1
ATOM 2263 C CA . THR A 1 287 ? 20.429 9.668 -5.900 1.00 91.88 287 THR A CA 1
ATOM 2264 C C . THR A 1 287 ? 19.306 9.472 -6.917 1.00 91.88 287 THR A C 1
ATOM 2266 O O . THR A 1 287 ? 18.193 9.898 -6.656 1.00 91.88 287 THR A O 1
ATOM 2269 N N . MET A 1 288 ? 19.539 8.699 -7.986 1.00 96.00 288 MET A N 1
ATOM 2270 C CA . MET A 1 288 ? 18.506 8.423 -8.997 1.00 96.00 288 MET A CA 1
ATOM 2271 C C . MET A 1 288 ? 17.243 7.770 -8.411 1.00 96.00 288 MET A C 1
ATOM 2273 O O . MET A 1 288 ? 16.133 8.099 -8.812 1.00 96.00 288 MET A O 1
ATOM 2277 N N . TYR A 1 289 ? 17.401 6.838 -7.470 1.00 95.56 289 TYR A N 1
ATOM 2278 C CA . TYR A 1 289 ? 16.277 6.193 -6.797 1.00 95.56 289 TYR A CA 1
ATOM 2279 C C . TYR A 1 289 ? 15.452 7.197 -5.978 1.00 95.56 289 TYR A C 1
ATOM 2281 O O . TYR A 1 289 ? 14.235 7.231 -6.128 1.00 95.56 289 TYR A O 1
ATOM 2289 N N . HIS A 1 290 ? 16.095 8.034 -5.158 1.00 85.00 290 HIS A N 1
ATOM 2290 C CA . HIS A 1 290 ? 15.398 9.038 -4.349 1.00 85.00 290 HIS A CA 1
ATOM 2291 C C . HIS A 1 290 ? 14.772 10.149 -5.196 1.00 85.00 290 HIS A C 1
ATOM 2293 O O . HIS A 1 290 ? 13.659 10.562 -4.888 1.00 85.00 290 HIS A O 1
ATOM 2299 N N . ASP A 1 291 ? 15.427 10.576 -6.278 1.00 86.94 291 ASP A N 1
ATOM 2300 C CA . ASP A 1 291 ? 14.873 11.570 -7.203 1.00 86.94 291 ASP A CA 1
ATOM 2301 C C . ASP A 1 291 ? 13.575 11.053 -7.843 1.00 86.94 291 ASP A C 1
ATOM 2303 O O . ASP A 1 291 ? 12.578 11.773 -7.899 1.00 86.94 291 ASP A O 1
ATOM 2307 N N . LEU A 1 292 ? 13.547 9.779 -8.256 1.00 92.19 292 LEU A N 1
ATOM 2308 C CA . LEU A 1 292 ? 12.332 9.139 -8.769 1.00 92.19 292 LEU A CA 1
ATOM 2309 C C . LEU A 1 292 ? 11.250 9.021 -7.695 1.00 92.19 292 LEU A C 1
ATOM 2311 O O . LEU A 1 292 ? 10.101 9.347 -7.967 1.00 92.19 292 LEU A O 1
ATOM 2315 N N . LEU A 1 293 ? 11.595 8.607 -6.471 1.00 82.88 293 LEU A N 1
ATOM 2316 C CA . LEU A 1 293 ? 10.620 8.555 -5.377 1.00 82.88 293 LEU A CA 1
ATOM 2317 C C . LEU A 1 293 ? 10.010 9.927 -5.065 1.00 82.88 293 LEU A C 1
ATOM 2319 O O . LEU A 1 293 ? 8.822 10.007 -4.780 1.00 82.88 293 LEU A O 1
ATOM 2323 N N . ALA A 1 294 ? 10.811 10.992 -5.117 1.00 78.06 294 ALA A N 1
ATOM 2324 C CA . ALA A 1 294 ? 10.368 12.348 -4.806 1.00 78.06 294 ALA A CA 1
ATOM 2325 C C . ALA A 1 294 ? 9.463 12.962 -5.887 1.00 78.06 294 ALA A C 1
ATOM 2327 O O . ALA A 1 294 ? 8.754 13.926 -5.611 1.00 78.06 294 ALA A O 1
ATOM 2328 N N . THR A 1 295 ? 9.512 12.440 -7.114 1.00 84.62 295 THR A N 1
ATOM 2329 C CA . THR A 1 295 ? 8.838 13.027 -8.284 1.00 84.62 295 THR A CA 1
ATOM 2330 C C . THR A 1 295 ? 7.764 12.131 -8.901 1.00 84.62 295 THR A C 1
ATOM 2332 O O . THR A 1 295 ? 6.988 12.591 -9.744 1.00 84.62 295 THR A O 1
ATOM 2335 N N . ALA A 1 296 ? 7.696 10.864 -8.493 1.00 86.38 296 ALA A N 1
ATOM 2336 C CA . ALA A 1 296 ? 6.664 9.934 -8.919 1.00 86.38 296 ALA A CA 1
ATOM 2337 C C . ALA A 1 296 ? 5.273 10.379 -8.461 1.00 86.38 296 ALA A C 1
ATOM 2339 O O . ALA A 1 296 ? 5.105 10.975 -7.400 1.00 86.38 296 ALA A O 1
ATOM 2340 N N . ASP A 1 297 ? 4.260 10.022 -9.248 1.00 87.06 297 ASP A N 1
ATOM 2341 C CA . ASP A 1 297 ? 2.867 10.244 -8.869 1.00 87.06 297 ASP A CA 1
ATOM 2342 C C . ASP A 1 297 ? 2.491 9.371 -7.671 1.00 87.06 297 ASP A C 1
ATOM 2344 O O . ASP A 1 297 ? 1.710 9.780 -6.814 1.00 87.06 297 ASP A O 1
ATOM 2348 N N . ILE A 1 298 ? 3.021 8.144 -7.634 1.00 84.31 298 ILE A N 1
ATOM 2349 C CA . ILE A 1 298 ? 2.686 7.134 -6.631 1.00 84.31 298 ILE A CA 1
ATOM 2350 C C . ILE A 1 298 ? 3.942 6.357 -6.250 1.00 84.31 298 ILE A C 1
ATOM 2352 O O . ILE A 1 298 ? 4.653 5.838 -7.114 1.00 84.31 298 ILE A O 1
ATOM 2356 N N . VAL A 1 299 ? 4.165 6.196 -4.948 1.00 80.62 299 VAL A N 1
ATOM 2357 C CA . VAL A 1 299 ? 5.203 5.327 -4.386 1.00 80.62 299 VAL A CA 1
ATOM 2358 C C . VAL A 1 299 ? 4.542 4.204 -3.598 1.00 80.62 299 VAL A C 1
ATOM 2360 O O . VAL A 1 299 ? 3.731 4.451 -2.710 1.00 80.62 299 VAL A O 1
ATOM 2363 N N . VAL A 1 300 ? 4.910 2.961 -3.904 1.00 80.62 300 VAL A N 1
ATOM 2364 C CA . VAL A 1 300 ? 4.407 1.767 -3.218 1.00 80.62 300 VAL A CA 1
ATOM 2365 C C . VAL A 1 300 ? 5.585 0.933 -2.737 1.00 80.62 300 VAL A C 1
ATOM 2367 O O . VAL A 1 300 ? 6.452 0.558 -3.527 1.00 80.62 300 VAL A O 1
ATOM 2370 N N . TYR A 1 301 ? 5.591 0.598 -1.449 1.00 78.94 301 TYR A N 1
ATOM 2371 C CA . TYR A 1 301 ? 6.489 -0.406 -0.885 1.00 78.94 301 TYR A CA 1
ATOM 2372 C C . TYR A 1 301 ? 5.736 -1.732 -0.762 1.00 78.94 301 TYR A C 1
ATOM 2374 O O . TYR A 1 301 ? 4.754 -1.820 -0.037 1.00 78.94 301 TYR A O 1
ATOM 2382 N N . ILE A 1 302 ? 6.178 -2.763 -1.485 1.00 82.44 302 ILE A N 1
ATOM 2383 C CA . ILE A 1 302 ? 5.441 -4.037 -1.611 1.00 82.44 302 ILE A CA 1
ATOM 2384 C C . ILE A 1 302 ? 5.604 -4.947 -0.389 1.00 82.44 302 ILE A C 1
ATOM 2386 O O . ILE A 1 302 ? 4.854 -5.900 -0.185 1.00 82.44 302 ILE A O 1
ATOM 2390 N N . SER A 1 303 ? 6.634 -4.734 0.416 1.00 74.19 303 SER A N 1
ATOM 2391 C CA . SER A 1 303 ? 6.851 -5.474 1.653 1.00 74.19 303 SER A CA 1
ATOM 2392 C C . SER A 1 303 ? 7.378 -4.521 2.723 1.00 74.19 303 SER A C 1
ATOM 2394 O O . SER A 1 303 ? 8.148 -3.619 2.389 1.00 74.19 303 SER A O 1
ATOM 2396 N N . PRO A 1 304 ? 7.010 -4.719 4.001 1.00 68.00 304 PRO A N 1
ATOM 2397 C CA . PRO A 1 304 ? 7.457 -3.845 5.088 1.00 68.00 304 PRO A CA 1
ATOM 2398 C C . PRO A 1 304 ? 8.969 -3.948 5.321 1.00 68.00 304 PRO A C 1
ATOM 2400 O O . PRO A 1 304 ? 9.610 -3.004 5.769 1.00 68.00 304 PRO A O 1
ATOM 2403 N N . SER A 1 305 ? 9.563 -5.095 4.990 1.00 75.38 305 SER A N 1
ATOM 2404 C CA . SER A 1 305 ? 10.988 -5.362 5.150 1.00 75.38 305 SER A CA 1
ATOM 2405 C C . SER A 1 305 ? 11.481 -6.397 4.136 1.00 75.38 305 SER A C 1
ATOM 2407 O O . SER A 1 305 ? 10.711 -6.985 3.363 1.00 75.38 305 SER A O 1
ATOM 2409 N N . TYR A 1 306 ? 12.796 -6.619 4.117 1.00 83.75 306 TYR A N 1
ATOM 2410 C CA . TYR A 1 306 ? 13.408 -7.638 3.276 1.00 83.75 306 TYR A CA 1
ATOM 2411 C C . TYR A 1 306 ? 12.890 -9.043 3.617 1.00 83.75 306 TYR A C 1
ATOM 2413 O O . TYR A 1 306 ? 12.930 -9.492 4.760 1.00 83.75 306 TYR A O 1
ATOM 2421 N N . SER A 1 307 ? 12.501 -9.792 2.586 1.00 84.69 307 SER A N 1
ATOM 2422 C CA . SER A 1 307 ? 12.279 -11.234 2.675 1.00 84.69 307 SER A CA 1
ATOM 2423 C C . SER A 1 307 ? 12.776 -11.916 1.405 1.00 84.69 307 SER A C 1
ATOM 2425 O O . SER A 1 307 ? 12.903 -11.286 0.356 1.00 84.69 307 SER A O 1
ATOM 2427 N N . ARG A 1 308 ? 12.981 -13.239 1.441 1.00 84.75 308 ARG A N 1
ATOM 2428 C CA . ARG A 1 308 ? 13.360 -14.000 0.231 1.00 84.75 308 ARG A CA 1
ATOM 2429 C C . ARG A 1 308 ? 12.356 -13.836 -0.920 1.00 84.75 308 ARG A C 1
ATOM 2431 O O . ARG A 1 308 ? 12.721 -14.008 -2.078 1.00 84.75 308 ARG A O 1
ATOM 2438 N N . SER A 1 309 ? 11.102 -13.504 -0.604 1.00 91.19 309 SER A N 1
ATOM 2439 C CA . SER A 1 309 ? 10.003 -13.409 -1.569 1.00 91.19 309 SER A CA 1
ATOM 2440 C C . SER A 1 309 ? 9.701 -11.989 -2.063 1.00 91.19 309 SER A C 1
ATOM 2442 O O . SER A 1 309 ? 9.013 -11.855 -3.075 1.00 91.19 309 SER A O 1
ATOM 2444 N N . CYS A 1 310 ? 10.211 -10.931 -1.413 1.00 88.81 310 CYS A N 1
ATOM 2445 C CA . CYS A 1 310 ? 9.762 -9.548 -1.655 1.00 88.81 310 CYS A CA 1
ATOM 2446 C C . CYS A 1 310 ? 9.955 -9.097 -3.113 1.00 88.81 310 CYS A C 1
ATOM 2448 O O . CYS A 1 310 ? 9.093 -8.437 -3.686 1.00 88.81 310 CYS A O 1
ATOM 2450 N N . PHE A 1 311 ? 11.037 -9.526 -3.771 1.00 93.56 311 PHE A N 1
ATOM 2451 C CA . PHE A 1 311 ? 11.275 -9.212 -5.183 1.00 93.56 311 PHE A CA 1
ATOM 2452 C C . PHE A 1 311 ? 10.259 -9.867 -6.113 1.00 93.56 311 PHE A C 1
ATOM 2454 O O . PHE A 1 311 ? 9.803 -9.238 -7.063 1.00 93.56 311 PHE A O 1
ATOM 2461 N N . GLN A 1 312 ? 9.898 -11.122 -5.842 1.00 94.00 312 GLN A N 1
ATOM 2462 C CA . GLN A 1 312 ? 8.915 -11.831 -6.649 1.00 94.00 312 GLN A CA 1
ATOM 2463 C C . GLN A 1 312 ? 7.510 -11.285 -6.399 1.00 94.00 312 GLN A C 1
ATOM 2465 O O . GLN A 1 312 ? 6.770 -11.110 -7.363 1.00 94.00 312 GLN A O 1
ATOM 2470 N N . LYS A 1 313 ? 7.163 -10.974 -5.141 1.00 91.25 313 LYS A N 1
ATOM 2471 C CA . LYS A 1 313 ? 5.909 -10.293 -4.790 1.00 91.25 313 LYS A CA 1
ATOM 2472 C C . LYS A 1 313 ? 5.779 -8.980 -5.559 1.00 91.25 313 LYS A C 1
ATOM 2474 O O . LYS A 1 313 ? 4.793 -8.793 -6.259 1.00 91.25 313 LYS A O 1
ATOM 2479 N N . ARG A 1 314 ? 6.826 -8.144 -5.547 1.00 94.56 314 ARG A N 1
ATOM 2480 C CA . ARG A 1 314 ? 6.880 -6.901 -6.332 1.00 94.56 314 ARG A CA 1
ATOM 2481 C C . ARG A 1 314 ? 6.697 -7.147 -7.825 1.00 94.56 314 ARG A C 1
ATOM 2483 O O . ARG A 1 314 ? 5.874 -6.486 -8.441 1.00 94.56 314 ARG A O 1
ATOM 2490 N N . ASN A 1 315 ? 7.412 -8.105 -8.416 1.00 96.44 315 ASN A N 1
ATOM 2491 C CA . ASN A 1 315 ? 7.282 -8.387 -9.850 1.00 96.44 315 ASN A CA 1
ATOM 2492 C C . ASN A 1 315 ? 5.863 -8.828 -10.232 1.00 96.44 315 ASN A C 1
ATOM 2494 O O . ASN A 1 315 ? 5.341 -8.367 -11.243 1.00 96.44 315 ASN A O 1
ATOM 2498 N N . ARG A 1 316 ? 5.238 -9.695 -9.424 1.00 95.56 316 ARG A N 1
ATOM 2499 C CA . ARG A 1 316 ? 3.851 -10.122 -9.645 1.00 95.56 316 ARG A CA 1
ATOM 2500 C C . ARG A 1 316 ? 2.891 -8.953 -9.509 1.00 95.56 316 ARG A C 1
ATOM 2502 O O . ARG A 1 316 ? 2.115 -8.729 -10.421 1.00 95.56 316 ARG A O 1
ATOM 2509 N N . TRP A 1 317 ? 3.033 -8.155 -8.451 1.00 93.88 317 TRP A N 1
ATOM 2510 C CA . TRP A 1 317 ? 2.203 -6.978 -8.208 1.00 93.88 317 TRP A CA 1
ATOM 2511 C C . TRP A 1 317 ? 2.183 -6.013 -9.403 1.00 93.88 317 TRP A C 1
ATOM 2513 O O . TRP A 1 317 ? 1.108 -5.558 -9.792 1.00 93.88 317 TRP A O 1
ATOM 2523 N N . MET A 1 318 ? 3.347 -5.757 -10.019 1.00 96.25 318 MET A N 1
ATOM 2524 C CA . MET A 1 318 ? 3.446 -4.927 -11.227 1.00 96.25 318 MET A CA 1
ATOM 2525 C C . MET A 1 318 ? 2.737 -5.585 -12.418 1.00 96.25 318 MET A C 1
ATOM 2527 O O . MET A 1 318 ? 1.898 -4.962 -13.059 1.00 96.25 318 MET A O 1
ATOM 2531 N N . VAL A 1 319 ? 3.034 -6.858 -12.696 1.00 97.38 319 VAL A N 1
ATOM 2532 C CA . VAL A 1 319 ? 2.453 -7.593 -13.833 1.00 97.38 319 VAL A CA 1
ATOM 2533 C C . VAL A 1 319 ? 0.940 -7.754 -13.699 1.00 97.38 319 VAL A C 1
ATOM 2535 O O . VAL A 1 319 ? 0.226 -7.606 -14.684 1.00 97.38 319 VAL A O 1
ATOM 2538 N N . ASP A 1 320 ? 0.430 -8.018 -12.499 1.00 94.50 320 ASP A N 1
ATOM 2539 C CA . ASP A 1 320 ? -0.999 -8.182 -12.210 1.00 94.50 320 ASP A CA 1
ATOM 2540 C C . ASP A 1 320 ? -1.774 -6.859 -12.369 1.00 94.50 320 ASP A C 1
ATOM 2542 O O . ASP A 1 320 ? -2.992 -6.864 -12.554 1.00 94.50 320 ASP A O 1
ATOM 2546 N N . ARG A 1 321 ? -1.071 -5.722 -12.443 1.00 93.75 321 ARG A N 1
ATOM 2547 C CA . ARG A 1 321 ? -1.643 -4.393 -12.708 1.00 93.75 321 ARG A CA 1
ATOM 2548 C C . ARG A 1 321 ? -1.350 -3.851 -14.099 1.00 93.75 321 ARG A C 1
ATOM 2550 O O . ARG A 1 321 ? -1.873 -2.798 -14.431 1.00 93.75 321 ARG A O 1
ATOM 2557 N N . SER A 1 322 ? -0.581 -4.554 -14.927 1.00 96.25 322 SER A N 1
ATOM 2558 C CA . SER A 1 322 ? -0.222 -4.099 -16.271 1.00 96.25 322 SER A CA 1
ATOM 2559 C C . SER A 1 322 ? -0.747 -5.018 -17.363 1.00 96.25 322 SER A C 1
ATOM 2561 O O . SER A 1 322 ? -0.737 -6.240 -17.240 1.00 96.25 322 SER A O 1
ATOM 2563 N N . SER A 1 323 ? -1.159 -4.425 -18.476 1.00 97.19 323 SER A N 1
ATOM 2564 C CA . SER A 1 323 ? -1.491 -5.153 -19.707 1.00 97.19 323 SER A CA 1
ATOM 2565 C C . SER A 1 323 ? -0.310 -5.241 -20.674 1.00 97.19 323 SER A C 1
ATOM 2567 O O . SER A 1 323 ? -0.336 -6.091 -21.559 1.00 97.19 323 SER A O 1
ATOM 2569 N N . ARG A 1 324 ? 0.755 -4.455 -20.446 1.00 98.50 324 ARG A N 1
ATOM 2570 C CA . ARG A 1 324 ? 2.027 -4.543 -21.172 1.00 98.50 324 ARG A CA 1
ATOM 2571 C C . ARG A 1 324 ? 3.236 -4.557 -20.234 1.00 98.50 324 ARG A C 1
ATOM 2573 O O . ARG A 1 324 ? 3.265 -3.859 -19.221 1.00 98.50 324 ARG A O 1
ATOM 2580 N N . LEU A 1 325 ? 4.245 -5.338 -20.598 1.00 98.62 325 LEU A N 1
ATOM 2581 C CA . LEU A 1 325 ? 5.569 -5.391 -19.994 1.00 98.62 325 LEU A CA 1
ATOM 2582 C C . LEU A 1 325 ? 6.605 -5.029 -21.063 1.00 98.62 325 LEU A C 1
ATOM 2584 O O . LEU A 1 325 ? 6.752 -5.756 -22.043 1.00 98.62 325 LEU A O 1
ATOM 2588 N N . ILE A 1 326 ? 7.362 -3.953 -20.850 1.00 98.62 326 ILE A N 1
ATOM 2589 C CA . ILE A 1 326 ? 8.564 -3.642 -21.639 1.00 98.62 326 ILE A CA 1
ATOM 2590 C C . ILE A 1 326 ? 9.770 -4.196 -20.879 1.00 98.62 326 ILE A C 1
ATOM 2592 O O . ILE A 1 326 ? 10.020 -3.797 -19.736 1.00 98.62 326 ILE A O 1
ATOM 2596 N N . ALA A 1 327 ? 10.505 -5.135 -21.480 1.00 97.69 327 ALA A N 1
ATOM 2597 C CA . ALA A 1 327 ? 11.585 -5.835 -20.803 1.00 97.69 327 ALA A CA 1
ATOM 2598 C C . ALA A 1 327 ? 12.915 -5.864 -21.560 1.00 97.69 327 ALA A C 1
ATOM 2600 O O . ALA A 1 327 ? 13.033 -6.506 -22.590 1.00 97.69 327 ALA A O 1
ATOM 2601 N N . VAL A 1 328 ? 13.967 -5.301 -20.957 1.00 96.81 328 VAL A N 1
ATOM 2602 C CA . VAL A 1 328 ? 15.333 -5.370 -21.505 1.00 96.81 328 VAL A CA 1
ATOM 2603 C C . VAL A 1 328 ? 16.015 -6.639 -20.997 1.00 96.81 328 VAL A C 1
ATOM 2605 O O . VAL A 1 328 ? 16.413 -6.742 -19.826 1.00 96.81 328 VAL A O 1
ATOM 2608 N N . TYR A 1 329 ? 16.127 -7.628 -21.882 1.00 93.44 329 TYR A N 1
ATOM 2609 C CA . TYR A 1 329 ? 16.448 -9.006 -21.525 1.00 93.44 329 TYR A CA 1
ATOM 2610 C C . TYR A 1 329 ? 17.477 -9.639 -22.469 1.00 93.44 329 TYR A C 1
ATOM 2612 O O . TYR A 1 329 ? 17.346 -9.557 -23.682 1.00 93.44 329 TYR A O 1
ATOM 2620 N N . ASN A 1 330 ? 18.483 -10.324 -21.915 1.00 89.25 330 ASN A N 1
ATOM 2621 C CA . ASN A 1 330 ? 19.577 -10.919 -22.696 1.00 89.25 330 ASN A CA 1
ATOM 2622 C C . ASN A 1 330 ? 19.431 -12.440 -22.931 1.00 89.25 330 ASN A C 1
ATOM 2624 O O . ASN A 1 330 ? 20.373 -13.078 -23.392 1.00 89.25 330 ASN A O 1
ATOM 2628 N N . GLY A 1 331 ? 18.298 -13.051 -22.561 1.00 87.50 331 GLY A N 1
ATOM 2629 C CA . GLY A 1 331 ? 18.069 -14.497 -22.720 1.00 87.50 331 GLY A CA 1
ATOM 2630 C C . GLY A 1 331 ? 18.527 -15.385 -21.551 1.00 87.50 331 GLY A C 1
ATOM 2631 O O . GLY A 1 331 ? 18.201 -16.573 -21.519 1.00 87.50 331 GLY A O 1
ATOM 2632 N N . ILE A 1 332 ? 19.229 -14.846 -20.547 1.00 89.00 332 ILE A N 1
ATOM 2633 C CA . ILE A 1 332 ? 19.779 -15.634 -19.426 1.00 89.00 332 ILE A CA 1
ATOM 2634 C C . ILE A 1 332 ? 18.743 -15.825 -18.302 1.00 89.00 332 ILE A C 1
ATOM 2636 O O . ILE A 1 332 ? 17.820 -15.036 -18.119 1.00 89.00 332 ILE A O 1
ATOM 2640 N N . SER A 1 333 ? 18.849 -16.892 -17.509 1.00 85.69 333 SER A N 1
ATOM 2641 C CA . SER A 1 333 ? 17.990 -17.097 -16.332 1.00 85.69 333 SER A CA 1
ATOM 2642 C C . SER A 1 333 ? 18.138 -15.986 -15.281 1.00 85.69 333 SER A C 1
ATOM 2644 O O . SER A 1 333 ? 19.240 -15.507 -15.006 1.00 85.69 333 SER A O 1
ATOM 2646 N N . GLY A 1 334 ? 17.039 -15.619 -14.619 1.00 89.19 334 GLY A N 1
ATOM 2647 C CA . GLY A 1 334 ? 17.052 -14.675 -13.502 1.00 89.19 334 GLY A CA 1
ATOM 2648 C C . GLY A 1 334 ? 15.692 -14.030 -13.257 1.00 89.19 334 GLY A C 1
ATOM 2649 O O . GLY A 1 334 ? 14.692 -14.425 -13.850 1.00 89.19 334 GLY A O 1
ATOM 2650 N N . GLY A 1 335 ? 15.668 -13.001 -12.404 1.00 89.50 335 GLY A N 1
ATOM 2651 C CA . GLY A 1 335 ? 14.438 -12.283 -12.048 1.00 89.50 335 GLY A CA 1
ATOM 2652 C C . GLY A 1 335 ? 13.661 -11.758 -13.260 1.00 89.50 335 GLY A C 1
ATOM 2653 O O . GLY A 1 335 ? 12.455 -11.948 -13.313 1.00 89.50 335 GLY A O 1
ATOM 2654 N N . THR A 1 336 ? 14.348 -11.187 -14.256 1.00 92.25 336 THR A N 1
ATOM 2655 C CA . THR A 1 336 ? 13.739 -10.677 -15.499 1.00 92.25 336 THR A CA 1
ATOM 2656 C C . THR A 1 336 ? 13.033 -11.775 -16.294 1.00 92.25 336 THR A C 1
ATOM 2658 O O . THR A 1 336 ? 11.881 -11.599 -16.674 1.00 92.25 336 THR A O 1
ATOM 2661 N N . ARG A 1 337 ? 13.678 -12.939 -16.476 1.00 94.88 337 ARG A N 1
ATOM 2662 C CA . ARG A 1 337 ? 13.062 -14.097 -17.143 1.00 94.88 337 ARG A CA 1
ATOM 2663 C C . ARG A 1 337 ? 11.803 -14.550 -16.407 1.00 94.88 337 ARG A C 1
ATOM 2665 O O . ARG A 1 337 ? 10.763 -14.716 -17.027 1.00 94.88 337 ARG A O 1
ATOM 2672 N N . ASN A 1 338 ? 11.884 -14.667 -15.080 1.00 95.31 338 ASN A N 1
ATOM 2673 C CA . ASN A 1 338 ? 10.739 -15.059 -14.260 1.00 95.31 338 ASN A CA 1
ATOM 2674 C C . ASN A 1 338 ? 9.575 -14.059 -14.387 1.00 95.31 338 ASN A C 1
ATOM 2676 O O . ASN A 1 338 ? 8.421 -14.478 -14.394 1.00 95.31 338 ASN A O 1
ATOM 2680 N N . THR A 1 339 ? 9.860 -12.756 -14.496 1.00 96.50 339 THR A N 1
ATOM 2681 C CA . THR A 1 339 ? 8.833 -11.726 -14.731 1.00 96.50 339 THR A CA 1
ATOM 2682 C C . THR A 1 339 ? 8.205 -11.864 -16.114 1.00 96.50 339 THR A C 1
ATOM 2684 O O . THR A 1 339 ? 6.986 -11.816 -16.212 1.00 96.50 339 THR A O 1
ATOM 2687 N N . ILE A 1 340 ? 9.005 -12.082 -17.163 1.00 97.69 340 ILE A N 1
ATOM 2688 C CA . ILE A 1 340 ? 8.518 -12.289 -18.538 1.00 97.69 340 ILE A CA 1
ATOM 2689 C C . ILE A 1 340 ? 7.617 -13.528 -18.619 1.00 97.69 340 ILE A C 1
ATOM 2691 O O . ILE A 1 340 ? 6.521 -13.465 -19.175 1.00 97.69 340 ILE A O 1
ATOM 2695 N N . ASP A 1 341 ? 8.055 -14.645 -18.037 1.00 97.50 341 ASP A N 1
ATOM 2696 C CA . ASP A 1 341 ? 7.290 -15.894 -18.030 1.00 97.50 341 ASP A CA 1
ATOM 2697 C C . ASP A 1 341 ? 5.968 -15.724 -17.262 1.00 97.50 341 ASP A C 1
ATOM 2699 O O . ASP A 1 341 ? 4.918 -16.198 -17.700 1.00 97.50 341 ASP A O 1
ATOM 2703 N N . TYR A 1 342 ? 5.993 -14.984 -16.148 1.00 97.94 342 TYR A N 1
ATOM 2704 C CA . TYR A 1 342 ? 4.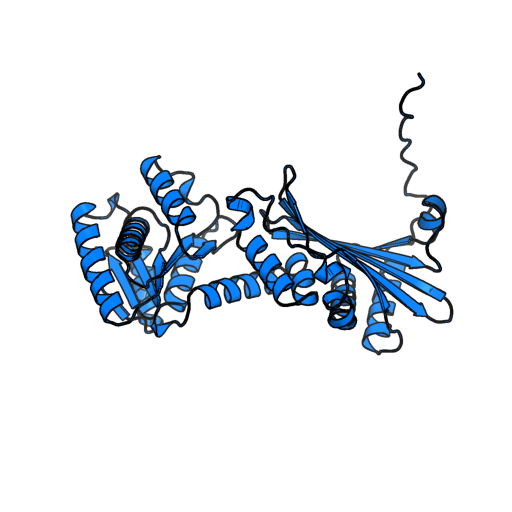786 -14.650 -15.395 1.00 97.94 342 TYR A CA 1
ATOM 2705 C C . TYR A 1 342 ? 3.848 -13.710 -16.170 1.00 97.94 342 TYR A C 1
ATOM 2707 O O . TYR A 1 342 ? 2.647 -13.959 -16.208 1.00 97.94 342 TYR A O 1
ATOM 2715 N N . ALA A 1 343 ? 4.376 -12.685 -16.843 1.00 97.69 343 ALA A N 1
ATOM 2716 C CA . ALA A 1 343 ? 3.603 -11.757 -17.670 1.00 97.69 343 ALA A CA 1
ATOM 2717 C C . ALA A 1 343 ? 2.844 -12.475 -18.785 1.00 97.69 343 ALA A C 1
ATOM 2719 O O . ALA A 1 343 ? 1.630 -12.308 -18.905 1.00 97.69 343 ALA A O 1
ATOM 2720 N N . ARG A 1 344 ? 3.519 -13.373 -19.508 1.00 97.50 344 ARG A N 1
ATOM 2721 C CA . ARG A 1 344 ? 2.877 -14.219 -20.523 1.00 97.50 344 ARG A CA 1
ATOM 2722 C C . ARG A 1 344 ? 1.755 -15.069 -19.933 1.00 97.50 344 ARG A C 1
ATOM 2724 O O . ARG A 1 344 ? 0.686 -15.161 -20.526 1.00 97.50 344 ARG A O 1
ATOM 2731 N N . LYS A 1 345 ? 1.969 -15.648 -18.745 1.00 97.38 345 LYS A N 1
ATOM 2732 C CA . LYS A 1 345 ? 0.940 -16.432 -18.044 1.00 97.38 345 LYS A CA 1
ATOM 2733 C C . LYS A 1 345 ? -0.295 -15.594 -17.682 1.00 97.38 345 LYS A C 1
ATOM 2735 O O . LYS A 1 345 ? -1.396 -16.130 -17.698 1.00 97.38 345 LYS A O 1
ATOM 2740 N N . GLN A 1 346 ? -0.117 -14.309 -17.378 1.00 96.62 346 GLN A N 1
ATOM 2741 C CA . GLN A 1 346 ? -1.198 -13.378 -17.026 1.00 96.62 346 GLN A CA 1
ATOM 2742 C C . GLN A 1 346 ? -1.811 -12.650 -18.237 1.00 96.62 346 GLN A C 1
ATOM 2744 O O . GLN A 1 346 ? -2.548 -11.677 -18.062 1.00 96.62 346 GLN A O 1
ATOM 2749 N N . GLY A 1 347 ? -1.483 -13.070 -19.466 1.00 95.25 347 GLY A N 1
ATOM 2750 C CA . GLY A 1 347 ? -1.967 -12.417 -20.687 1.00 95.25 347 GLY A CA 1
ATOM 2751 C C . GLY A 1 347 ? -1.477 -10.974 -20.847 1.00 95.25 347 GLY A C 1
ATOM 2752 O O . GLY A 1 347 ? -2.130 -10.177 -21.510 1.00 95.25 347 GLY A O 1
ATOM 2753 N N . CYS A 1 348 ? -0.362 -10.619 -20.207 1.00 96.69 348 CYS A N 1
ATOM 2754 C CA . CYS A 1 348 ? 0.298 -9.330 -20.363 1.00 96.69 348 CYS A CA 1
ATOM 2755 C C . CYS A 1 348 ? 1.180 -9.377 -21.620 1.00 96.69 348 CYS A C 1
ATOM 2757 O O . CYS A 1 348 ? 2.000 -10.289 -21.772 1.00 96.69 348 CYS A O 1
ATOM 2759 N N . GLU A 1 349 ? 1.004 -8.419 -22.528 1.00 98.12 349 GLU A N 1
ATOM 2760 C CA . GLU A 1 349 ? 1.807 -8.298 -23.744 1.00 98.12 349 GLU A CA 1
ATOM 2761 C C . GLU A 1 349 ? 3.269 -8.015 -23.381 1.00 98.12 349 GLU A C 1
ATOM 2763 O O . GLU A 1 349 ? 3.550 -7.122 -22.588 1.00 98.12 349 GLU A O 1
ATOM 2768 N N . VAL A 1 350 ? 4.215 -8.758 -23.960 1.00 98.25 350 VAL A N 1
ATOM 2769 C CA . VAL A 1 350 ? 5.645 -8.581 -23.670 1.00 98.25 350 VAL A CA 1
ATOM 2770 C C . VAL A 1 350 ? 6.364 -7.993 -24.878 1.00 98.25 350 VAL A C 1
ATOM 2772 O O . VAL A 1 350 ? 6.434 -8.635 -25.924 1.00 98.25 350 VAL A O 1
ATOM 2775 N N . ILE A 1 351 ? 6.958 -6.816 -24.687 1.00 98.06 351 ILE A N 1
ATOM 2776 C CA . ILE A 1 351 ? 7.851 -6.136 -25.630 1.00 98.06 351 ILE A CA 1
ATOM 2777 C C . ILE A 1 351 ? 9.288 -6.318 -25.127 1.00 98.06 351 ILE A C 1
ATOM 2779 O O . ILE A 1 351 ? 9.558 -6.031 -23.961 1.00 98.06 351 ILE A O 1
ATOM 2783 N N . LEU A 1 352 ? 10.187 -6.827 -25.975 1.00 93.75 352 LEU A N 1
ATOM 2784 C CA . LEU A 1 352 ? 11.594 -7.100 -25.638 1.00 93.75 352 LEU A CA 1
ATOM 2785 C C . LEU A 1 352 ? 12.555 -6.094 -26.273 1.00 93.75 352 LEU A C 1
ATOM 2787 O O . LEU A 1 352 ? 12.255 -5.657 -27.409 1.00 93.75 352 LEU A O 1
#

Foldseek 3Di:
DDDDDDDDPDDLPPADPDLVNLVVVLLVLLVCLVVVVKDKDWDDKQAWEWDDDVFTKTKIKTWIWIDDPNKIKIKIWIKMAGLLQLAIFIKIKMFIHDDDPDPVRRSNGIDIDGDDPSVLSNVLSVCVRCLCVRCPDPNLVPDDSPPPDDDPVSCQRLVSVLSVVCSVVSPRSLNRCSRRPVVSVLVSSLVVLLVLQPAQAQEEEEAEDAPVPDPDDLVVLLVVLLVVVVVSVVVRRAEYEAALDHGNSLSNLVSQLVVVVVPRNHFYEYEYLEPCPCVPDDPVSVVSSVVSVVRGPYYHHQDSDDDPCSLVSSLLSRLVSHLEYEYHYDPDDDSRVVSVVSNVVNNRHYHD